Protein AF-B9FDH2-F1 (afdb_monomer)

Structure (mmCIF, N/CA/C/O backbone):
data_AF-B9FDH2-F1
#
_entry.id   AF-B9FDH2-F1
#
loop_
_atom_site.group_PDB
_atom_site.id
_atom_site.type_symbol
_atom_site.label_atom_id
_atom_site.label_alt_id
_atom_site.label_comp_id
_atom_site.label_asym_id
_atom_site.label_entity_id
_atom_site.label_seq_id
_atom_site.pdbx_PDB_ins_code
_atom_site.Cartn_x
_atom_site.Cartn_y
_atom_site.Cartn_z
_atom_site.occupancy
_atom_site.B_iso_or_equiv
_atom_site.auth_seq_id
_atom_site.auth_comp_id
_atom_site.auth_asym_id
_atom_site.auth_atom_id
_atom_site.pdbx_PDB_model_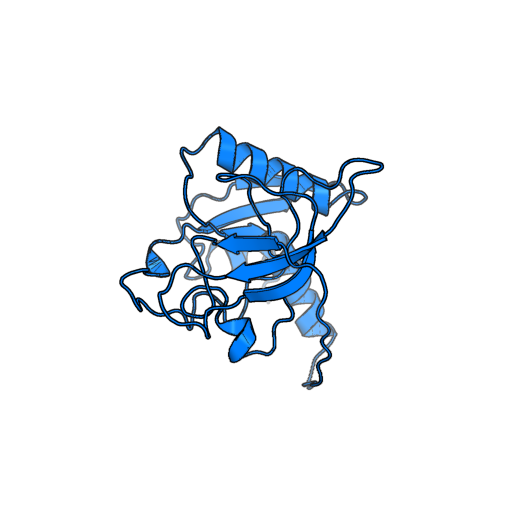num
ATOM 1 N N . MET A 1 1 ? 28.902 -19.963 -14.875 1.00 30.77 1 MET A N 1
ATOM 2 C CA . MET A 1 1 ? 29.415 -18.592 -14.677 1.00 30.77 1 MET A CA 1
ATOM 3 C C . MET A 1 1 ? 28.557 -17.891 -13.630 1.00 30.77 1 MET A C 1
ATOM 5 O O . MET A 1 1 ? 27.345 -17.903 -13.771 1.00 30.77 1 MET A O 1
ATOM 9 N N . ALA A 1 2 ? 29.215 -17.390 -12.577 1.00 36.69 2 ALA A N 1
ATOM 10 C CA . ALA A 1 2 ? 28.770 -16.447 -11.540 1.00 36.69 2 ALA A CA 1
ATOM 11 C C . ALA A 1 2 ? 27.369 -16.631 -10.913 1.00 36.69 2 ALA A C 1
ATOM 13 O O . ALA A 1 2 ? 26.421 -15.920 -11.233 1.00 36.69 2 ALA A O 1
ATOM 14 N N . GLY A 1 3 ? 27.280 -17.524 -9.922 1.00 40.44 3 GLY A N 1
ATOM 15 C CA . GLY A 1 3 ? 26.238 -17.481 -8.893 1.00 40.44 3 GLY A CA 1
ATOM 16 C C . GLY A 1 3 ? 26.514 -16.361 -7.887 1.00 40.44 3 GLY A C 1
ATOM 17 O O . GLY A 1 3 ? 26.986 -16.630 -6.786 1.00 40.44 3 GLY A O 1
ATOM 18 N N . GLY A 1 4 ? 26.257 -15.111 -8.282 1.00 46.47 4 GLY A N 1
ATOM 19 C CA . GLY A 1 4 ? 26.182 -13.996 -7.333 1.00 46.47 4 GLY A CA 1
ATOM 20 C C . GLY A 1 4 ? 25.059 -14.247 -6.327 1.00 46.47 4 GLY A C 1
ATOM 21 O O . GLY A 1 4 ? 24.028 -14.829 -6.686 1.00 46.47 4 GLY A O 1
ATOM 22 N N . ARG A 1 5 ? 25.250 -13.852 -5.063 1.00 70.69 5 ARG A N 1
ATOM 23 C CA . ARG A 1 5 ? 24.207 -14.015 -4.038 1.00 70.69 5 ARG A CA 1
ATOM 24 C C . ARG A 1 5 ? 22.975 -13.234 -4.524 1.00 70.69 5 ARG A C 1
ATOM 26 O O . ARG A 1 5 ? 23.136 -12.058 -4.832 1.00 70.69 5 ARG A O 1
ATOM 33 N N . PRO A 1 6 ? 21.762 -13.816 -4.608 1.00 67.00 6 PRO A N 1
ATOM 34 C CA . PRO A 1 6 ? 20.588 -13.149 -5.195 1.00 67.00 6 PRO A CA 1
ATOM 35 C C . PRO A 1 6 ? 20.284 -11.745 -4.637 1.00 67.00 6 PRO A C 1
ATOM 37 O O . PRO A 1 6 ? 19.728 -10.898 -5.334 1.00 67.00 6 PRO A O 1
ATOM 40 N N . LEU A 1 7 ? 20.706 -11.464 -3.402 1.00 73.25 7 LEU A N 1
ATOM 41 C CA . LEU A 1 7 ? 20.640 -10.134 -2.805 1.00 73.25 7 LEU A CA 1
ATOM 42 C C . LEU A 1 7 ? 21.595 -9.117 -3.453 1.00 73.25 7 LEU A C 1
ATOM 44 O O . LEU A 1 7 ? 21.204 -7.975 -3.667 1.00 73.25 7 LEU A O 1
ATOM 48 N N . GLU A 1 8 ? 22.822 -9.506 -3.801 1.00 75.06 8 GLU A N 1
ATOM 49 C CA . GLU A 1 8 ? 23.801 -8.617 -4.445 1.00 75.06 8 GLU A CA 1
ATOM 50 C C . GLU A 1 8 ? 23.263 -8.093 -5.778 1.00 75.06 8 GLU A C 1
ATOM 52 O O . GLU A 1 8 ? 23.402 -6.907 -6.067 1.00 75.06 8 GLU A O 1
ATOM 57 N N . SER A 1 9 ? 22.564 -8.940 -6.545 1.00 71.75 9 SER A N 1
ATOM 58 C CA . SER A 1 9 ? 21.893 -8.519 -7.780 1.00 71.75 9 SER A CA 1
ATOM 59 C C . SER A 1 9 ? 20.746 -7.533 -7.551 1.00 71.75 9 SER A C 1
ATOM 61 O O . SER A 1 9 ? 20.532 -6.657 -8.385 1.00 71.75 9 SER A O 1
ATOM 63 N N . VAL A 1 10 ? 20.028 -7.633 -6.427 1.00 76.75 10 VAL A N 1
ATOM 64 C CA . VAL A 1 10 ? 18.944 -6.696 -6.085 1.00 76.75 10 VAL A CA 1
ATOM 65 C C . VAL A 1 10 ? 19.509 -5.359 -5.604 1.00 76.75 10 VAL A C 1
ATOM 67 O O . VAL A 1 10 ? 19.011 -4.311 -6.002 1.00 76.75 10 VAL A O 1
ATOM 70 N N . LEU A 1 11 ? 20.584 -5.367 -4.810 1.00 79.19 11 LEU A N 1
ATOM 71 C CA . LEU A 1 11 ? 21.182 -4.147 -4.254 1.00 79.19 11 LEU A CA 1
ATOM 72 C C . LEU A 1 11 ? 21.808 -3.229 -5.314 1.00 79.19 11 LEU A C 1
ATOM 74 O O . LEU A 1 11 ? 21.865 -2.014 -5.121 1.00 79.19 11 LEU A O 1
ATOM 78 N N . VAL A 1 12 ? 22.259 -3.785 -6.441 1.00 78.81 12 VAL A N 1
ATOM 79 C CA . VAL A 1 12 ? 22.825 -3.007 -7.557 1.00 78.81 12 VAL A CA 1
ATOM 80 C C . VAL A 1 12 ? 21.782 -2.574 -8.594 1.00 78.81 12 VAL A C 1
ATOM 82 O O . VAL A 1 12 ? 22.132 -1.842 -9.522 1.00 78.81 12 VAL A O 1
ATOM 85 N N . ALA A 1 13 ? 20.518 -2.992 -8.452 1.00 75.44 13 ALA A N 1
ATOM 86 C CA . ALA A 1 13 ? 19.467 -2.713 -9.426 1.00 75.44 13 ALA A CA 1
ATOM 87 C C . ALA A 1 13 ? 19.127 -1.205 -9.511 1.00 75.44 13 ALA A C 1
ATOM 89 O O . ALA A 1 13 ? 19.089 -0.524 -8.473 1.00 75.44 13 ALA A O 1
ATOM 90 N N . PRO A 1 14 ? 18.834 -0.669 -10.718 1.00 64.00 14 PRO A N 1
ATOM 91 C CA . PRO A 1 14 ? 18.332 0.695 -10.899 1.00 64.00 14 PRO A CA 1
ATOM 92 C C . PRO A 1 14 ? 16.994 0.863 -10.160 1.00 64.00 14 PRO A C 1
ATOM 94 O O . PRO A 1 14 ? 15.974 0.339 -10.588 1.00 64.00 14 PRO A O 1
ATOM 97 N N . GLY A 1 15 ? 17.013 1.522 -8.999 1.00 71.00 15 GLY A N 1
ATOM 98 C CA . GLY A 1 15 ? 15.857 1.659 -8.097 1.00 71.00 15 GLY A CA 1
ATOM 99 C C . GLY A 1 15 ? 16.172 1.327 -6.636 1.00 71.00 15 GLY A C 1
ATOM 100 O O . GLY A 1 15 ? 15.572 1.913 -5.736 1.00 71.00 15 GLY A O 1
ATOM 101 N N . VAL A 1 16 ? 17.167 0.466 -6.399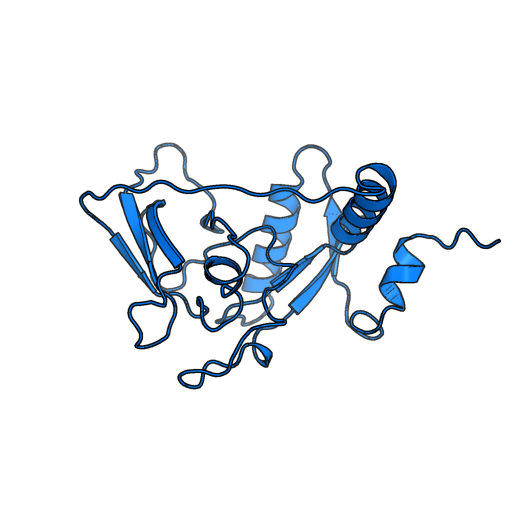 1.00 79.69 16 VAL A N 1
ATOM 102 C CA . VAL A 1 16 ? 17.665 0.101 -5.058 1.00 79.69 16 VAL A CA 1
ATOM 103 C C . VAL A 1 16 ? 19.031 0.723 -4.787 1.00 79.69 16 VAL A C 1
ATOM 105 O O . VAL A 1 16 ? 19.307 1.163 -3.670 1.00 79.69 16 VAL A O 1
ATOM 108 N N . LYS A 1 17 ? 19.881 0.809 -5.817 1.00 82.88 17 LYS A N 1
ATOM 109 C CA . LYS A 1 17 ? 21.245 1.331 -5.701 1.00 82.88 17 LYS A CA 1
ATOM 110 C C . LYS A 1 17 ? 21.266 2.713 -5.034 1.00 82.88 17 LYS A C 1
ATOM 112 O O . LYS A 1 17 ? 20.649 3.655 -5.522 1.00 82.88 17 LYS A O 1
ATOM 117 N N . GLY A 1 18 ? 22.017 2.827 -3.937 1.00 81.06 18 GLY A N 1
ATOM 118 C CA . GLY A 1 18 ? 22.202 4.076 -3.187 1.00 81.06 18 GLY A CA 1
ATOM 119 C C . GLY A 1 18 ? 21.065 4.438 -2.225 1.00 81.06 18 GLY A C 1
ATOM 120 O O . GLY A 1 18 ? 21.181 5.439 -1.521 1.00 81.06 18 GLY A O 1
ATOM 121 N N . LYS A 1 19 ? 19.989 3.643 -2.150 1.00 83.50 19 LYS A N 1
ATOM 122 C CA . LYS A 1 19 ? 18.907 3.852 -1.180 1.00 83.50 19 LYS A CA 1
ATOM 123 C C . LYS A 1 19 ? 19.219 3.172 0.154 1.00 83.50 19 LYS A C 1
ATOM 125 O O . LYS A 1 19 ? 19.840 2.110 0.197 1.00 83.50 19 LYS A O 1
ATOM 130 N N . LYS A 1 20 ? 18.755 3.775 1.253 1.00 87.75 20 LYS A N 1
ATOM 131 C CA . LYS A 1 20 ? 18.816 3.166 2.588 1.00 87.75 20 LYS A CA 1
ATOM 132 C C . LYS A 1 20 ? 17.925 1.921 2.613 1.00 87.75 20 LYS A C 1
ATOM 134 O O . LYS A 1 20 ? 16.748 2.011 2.275 1.00 87.75 20 LYS A O 1
ATOM 139 N N . VAL A 1 21 ? 18.489 0.793 3.041 1.00 85.62 21 VAL A N 1
ATOM 140 C CA . VAL A 1 21 ? 17.761 -0.466 3.241 1.00 85.62 21 VAL A CA 1
ATOM 141 C C . VAL A 1 21 ? 17.632 -0.713 4.739 1.00 85.62 21 VAL A C 1
ATOM 143 O O . VAL A 1 21 ? 18.633 -0.769 5.452 1.00 85.62 21 VAL A O 1
ATOM 146 N N . LEU A 1 22 ? 16.398 -0.814 5.222 1.00 87.75 22 LEU A N 1
ATOM 147 C CA . LEU A 1 22 ? 16.086 -1.124 6.613 1.00 87.75 22 LEU A CA 1
ATOM 148 C C . LEU A 1 22 ? 16.232 -2.630 6.836 1.00 87.75 22 LEU A C 1
ATOM 150 O O . LEU A 1 22 ? 15.714 -3.423 6.057 1.00 87.75 22 LEU A O 1
ATOM 154 N N . ALA A 1 23 ? 16.936 -3.033 7.888 1.00 84.56 23 ALA A N 1
ATOM 155 C CA . ALA A 1 23 ? 17.020 -4.438 8.265 1.00 84.56 23 ALA A CA 1
ATOM 156 C C . ALA A 1 23 ? 15.889 -4.784 9.239 1.00 84.56 23 ALA A C 1
ATOM 158 O O . ALA A 1 23 ? 15.618 -4.015 10.160 1.00 84.56 23 ALA A O 1
ATOM 159 N N . PHE A 1 24 ? 15.273 -5.952 9.072 1.00 83.62 24 PHE A N 1
ATOM 160 C CA . PHE A 1 24 ? 14.355 -6.523 10.058 1.00 83.62 24 PHE A CA 1
ATOM 161 C C . PHE A 1 24 ? 14.501 -8.049 10.100 1.00 83.62 24 PHE A C 1
ATOM 163 O O . PHE A 1 24 ? 14.981 -8.662 9.145 1.00 83.62 24 PHE A O 1
ATOM 170 N N . LYS A 1 25 ? 14.123 -8.675 11.219 1.00 80.06 25 LYS A N 1
ATOM 171 C CA . LYS A 1 25 ? 14.206 -10.135 11.378 1.00 80.06 25 LYS A CA 1
ATOM 172 C C . LYS A 1 25 ? 12.899 -10.795 10.979 1.00 80.06 25 LYS A C 1
ATOM 174 O O . LYS A 1 25 ? 11.835 -10.389 11.440 1.00 80.06 25 LYS A O 1
ATOM 179 N N . ARG A 1 26 ? 12.990 -11.847 10.166 1.00 67.31 26 ARG A N 1
ATOM 180 C CA . ARG A 1 26 ? 11.831 -12.656 9.784 1.00 67.31 26 ARG A CA 1
ATOM 181 C C . ARG A 1 26 ? 11.698 -13.830 10.747 1.00 67.31 26 ARG A C 1
ATOM 183 O O . ARG A 1 26 ? 12.582 -14.676 10.814 1.00 67.31 26 ARG A O 1
ATOM 190 N N . ASP A 1 27 ? 10.582 -13.911 11.460 1.00 71.00 27 ASP A N 1
ATOM 191 C CA . ASP A 1 27 ? 10.191 -15.162 12.107 1.00 71.00 27 ASP A CA 1
ATOM 192 C C . ASP A 1 27 ? 9.417 -16.012 11.087 1.00 71.00 27 ASP A C 1
ATOM 194 O O . ASP A 1 27 ? 8.433 -15.555 10.494 1.00 71.00 27 ASP A O 1
ATOM 198 N N . GLY A 1 28 ? 9.880 -17.241 10.844 1.00 58.97 28 GLY A N 1
ATOM 199 C CA . GLY A 1 28 ? 9.293 -18.164 9.870 1.00 58.97 28 GLY A CA 1
ATOM 200 C C . GLY A 1 28 ? 7.832 -18.522 10.159 1.00 58.97 28 GLY A C 1
ATOM 201 O O . GLY A 1 28 ? 7.095 -18.826 9.223 1.00 58.97 28 GLY A O 1
ATOM 202 N N . LEU A 1 29 ? 7.395 -18.425 11.419 1.00 56.88 29 LEU A N 1
ATOM 203 C CA . LEU A 1 29 ? 6.012 -18.691 11.834 1.00 56.88 29 LEU A CA 1
ATOM 204 C C . LEU A 1 29 ? 5.121 -17.437 11.812 1.00 56.88 29 LEU A C 1
ATOM 206 O O . LEU A 1 29 ? 3.899 -17.558 11.805 1.00 56.88 29 LEU A O 1
ATOM 210 N N . LYS A 1 30 ? 5.714 -16.235 11.791 1.00 65.69 30 LYS A N 1
ATOM 211 C CA . LYS A 1 30 ? 5.030 -14.952 12.044 1.00 65.69 30 LYS A CA 1
ATOM 212 C C . LYS A 1 30 ? 5.456 -13.854 11.067 1.00 65.69 30 LYS A C 1
ATOM 214 O O . LYS A 1 30 ? 5.598 -12.687 11.424 1.00 65.69 30 LYS A O 1
ATOM 219 N N . LYS A 1 31 ? 5.654 -14.215 9.796 1.00 65.31 31 LYS A N 1
ATOM 220 C CA . LYS A 1 31 ? 6.154 -13.290 8.765 1.00 65.31 31 LYS A CA 1
ATOM 221 C C . LYS A 1 31 ? 5.357 -11.977 8.694 1.00 65.31 31 LYS A C 1
ATOM 223 O O . LYS A 1 31 ? 5.962 -10.911 8.610 1.00 65.31 31 LYS A O 1
ATOM 228 N N . ASN A 1 32 ? 4.026 -12.060 8.720 1.00 67.62 32 ASN A N 1
ATOM 229 C CA . ASN A 1 32 ? 3.164 -10.879 8.628 1.00 67.62 32 ASN A CA 1
ATOM 230 C C . ASN A 1 32 ? 3.303 -9.975 9.864 1.00 67.62 32 ASN A C 1
ATOM 232 O O . ASN A 1 32 ? 3.304 -8.760 9.717 1.00 67.62 32 ASN A O 1
ATOM 236 N N . GLU A 1 33 ? 3.507 -10.546 11.056 1.00 78.06 33 GLU A N 1
ATOM 237 C CA . GLU A 1 33 ? 3.723 -9.772 12.287 1.00 78.06 33 GLU A CA 1
ATOM 238 C C . GLU A 1 33 ? 5.052 -9.003 12.247 1.00 78.06 33 GLU A C 1
ATOM 240 O O . GLU A 1 33 ? 5.107 -7.851 12.666 1.00 78.06 33 GLU A O 1
ATOM 245 N N . ALA A 1 34 ? 6.111 -9.597 11.682 1.00 82.31 34 ALA A N 1
ATOM 246 C CA . ALA A 1 34 ? 7.416 -8.944 11.563 1.00 82.31 34 ALA A CA 1
ATOM 247 C C . ALA A 1 34 ? 7.386 -7.709 10.641 1.00 82.31 34 ALA A C 1
ATOM 249 O O . ALA A 1 34 ? 7.989 -6.685 10.957 1.00 82.31 34 ALA A O 1
ATOM 250 N N . VAL A 1 35 ? 6.667 -7.788 9.513 1.00 83.69 35 VAL A N 1
ATOM 251 C CA . VAL A 1 35 ? 6.483 -6.639 8.607 1.00 83.69 35 VAL A CA 1
ATOM 252 C C . VAL A 1 35 ? 5.581 -5.583 9.248 1.00 83.69 35 VAL A C 1
ATOM 254 O O . VAL A 1 35 ? 5.895 -4.400 9.172 1.00 83.69 35 VAL A O 1
ATOM 257 N N . THR A 1 36 ? 4.508 -5.991 9.930 1.00 85.25 36 THR A N 1
ATOM 258 C CA . THR A 1 36 ? 3.643 -5.072 10.688 1.00 85.25 36 THR A CA 1
ATOM 259 C C . THR A 1 36 ? 4.423 -4.314 11.764 1.00 85.25 36 THR A C 1
ATOM 261 O O . THR A 1 36 ? 4.275 -3.099 11.869 1.00 85.25 36 THR A O 1
ATOM 264 N N . GLY A 1 37 ? 5.313 -4.986 12.503 1.00 85.62 37 GLY A N 1
ATOM 265 C CA . GLY A 1 37 ? 6.206 -4.335 13.468 1.00 85.62 37 GLY A CA 1
ATOM 266 C C . GLY A 1 37 ? 7.091 -3.265 12.824 1.00 85.62 37 GLY A C 1
ATOM 267 O O . GLY A 1 37 ? 7.162 -2.147 13.321 1.00 85.62 37 GLY A O 1
ATOM 268 N N . LEU A 1 38 ? 7.678 -3.560 11.658 1.00 88.62 38 LEU A N 1
ATOM 269 C CA . LEU A 1 38 ? 8.453 -2.573 10.902 1.00 88.62 38 LEU A CA 1
ATOM 270 C C . LEU A 1 38 ? 7.600 -1.372 10.457 1.00 88.62 38 LEU A C 1
ATOM 272 O O . LEU A 1 38 ? 8.073 -0.239 10.504 1.00 88.62 38 LEU A O 1
ATOM 276 N N . ILE A 1 39 ? 6.356 -1.599 10.021 1.00 87.19 39 ILE A N 1
ATOM 277 C CA . ILE A 1 39 ? 5.443 -0.509 9.647 1.00 87.19 39 ILE A CA 1
ATOM 278 C C . ILE A 1 39 ? 5.147 0.371 10.870 1.00 87.19 39 ILE A C 1
ATOM 280 O O . ILE A 1 39 ? 5.229 1.591 10.753 1.00 87.19 39 ILE A O 1
ATOM 284 N N . HIS A 1 40 ? 4.883 -0.217 12.043 1.00 88.38 40 HIS A N 1
ATOM 285 C CA . HIS A 1 40 ? 4.712 0.542 13.287 1.00 88.38 40 HIS A CA 1
ATOM 286 C C . HIS A 1 40 ? 5.940 1.391 13.622 1.00 88.38 40 HIS A C 1
ATOM 288 O O . HIS A 1 40 ? 5.790 2.572 13.931 1.00 88.38 40 HIS A O 1
ATOM 294 N N . ASP A 1 41 ? 7.145 0.830 13.504 1.00 87.44 41 ASP A N 1
ATOM 295 C CA . ASP A 1 41 ? 8.384 1.571 13.743 1.00 87.44 41 ASP A CA 1
ATOM 296 C C . ASP A 1 41 ? 8.540 2.740 12.765 1.00 87.44 41 ASP A C 1
ATOM 298 O O . ASP A 1 41 ? 8.958 3.827 13.164 1.00 87.44 41 ASP A O 1
ATOM 302 N N . ILE A 1 42 ? 8.185 2.561 11.487 1.00 87.56 42 ILE A N 1
ATOM 303 C CA . ILE A 1 42 ? 8.209 3.641 10.490 1.00 87.56 42 ILE A CA 1
ATOM 304 C C . ILE A 1 42 ? 7.208 4.730 10.873 1.00 87.56 42 ILE A C 1
ATOM 306 O O . ILE A 1 42 ? 7.604 5.891 10.942 1.00 87.56 42 ILE A O 1
ATOM 310 N N . VAL A 1 43 ? 5.956 4.382 11.175 1.00 86.69 43 VAL A N 1
ATOM 311 C CA . VAL A 1 43 ? 4.921 5.354 11.575 1.00 86.69 43 VAL A CA 1
ATOM 312 C C . VAL A 1 43 ? 5.321 6.111 12.847 1.00 86.69 43 VAL A C 1
ATOM 314 O O . VAL A 1 43 ? 5.063 7.304 12.955 1.00 86.69 43 VAL A O 1
ATOM 317 N N . ALA A 1 44 ? 5.983 5.449 13.800 1.00 85.69 44 ALA A N 1
ATOM 318 C CA . ALA A 1 44 ? 6.419 6.076 15.047 1.00 85.69 44 ALA A CA 1
ATOM 319 C C . ALA A 1 44 ? 7.695 6.928 14.900 1.00 85.69 44 ALA A C 1
ATOM 321 O O . ALA A 1 44 ? 7.842 7.946 15.576 1.00 85.69 44 ALA A O 1
ATOM 322 N N . SER A 1 45 ? 8.646 6.505 14.061 1.00 79.94 45 SER A N 1
ATOM 323 C CA . SER A 1 45 ? 9.973 7.137 13.941 1.00 79.94 45 SER A CA 1
ATOM 324 C C . SER A 1 45 ? 10.068 8.179 12.833 1.00 79.94 45 SER A C 1
ATOM 326 O O . SER A 1 45 ? 10.889 9.095 12.903 1.00 79.94 45 SER A O 1
ATOM 328 N N . SER A 1 46 ? 9.250 8.039 11.797 1.00 63.84 46 SER A N 1
ATOM 329 C CA . SER A 1 46 ? 9.076 9.049 10.769 1.00 63.84 46 SER A CA 1
ATOM 330 C C . SER A 1 46 ? 7.809 9.820 11.092 1.00 63.84 46 SER A C 1
ATOM 332 O O . SER A 1 46 ? 6.816 9.241 11.508 1.00 63.84 46 SER A O 1
ATOM 334 N N . SER A 1 47 ? 7.797 11.132 10.889 1.00 65.62 47 SER A N 1
ATOM 335 C CA . SER A 1 47 ? 6.563 11.920 10.944 1.00 65.62 47 SER A CA 1
ATOM 336 C C . SER A 1 47 ? 5.659 11.621 9.734 1.00 65.62 47 SER A C 1
ATOM 338 O O . SER A 1 47 ? 5.140 12.550 9.114 1.00 65.62 47 SER A O 1
ATOM 340 N N . ALA A 1 48 ? 5.553 10.351 9.328 1.00 70.25 48 ALA A N 1
ATOM 341 C CA . ALA A 1 48 ? 4.737 9.894 8.220 1.00 70.25 48 ALA A CA 1
ATOM 342 C C . ALA A 1 48 ? 3.274 10.179 8.550 1.00 70.25 48 ALA A C 1
ATOM 344 O O . ALA A 1 48 ? 2.720 9.663 9.516 1.00 70.25 48 ALA A O 1
ATOM 345 N N . ARG A 1 49 ? 2.678 11.055 7.746 1.00 76.00 49 ARG A N 1
ATOM 346 C CA . ARG A 1 49 ? 1.270 11.462 7.830 1.00 76.00 49 ARG A CA 1
ATOM 347 C C . ARG A 1 49 ? 0.511 11.174 6.538 1.00 76.00 49 ARG A C 1
ATOM 349 O O . ARG A 1 49 ? -0.612 11.628 6.387 1.00 76.00 49 ARG A O 1
ATOM 356 N N . SER A 1 50 ? 1.164 10.491 5.602 1.00 82.44 50 SER A N 1
ATOM 357 C CA . SER A 1 50 ? 0.626 10.171 4.288 1.00 82.44 50 SER A CA 1
ATOM 358 C C . SER A 1 50 ? 1.020 8.760 3.864 1.00 82.44 50 SER A C 1
ATOM 360 O O . SER A 1 50 ? 1.997 8.221 4.392 1.00 82.44 50 SER A O 1
ATOM 362 N N . ALA A 1 51 ? 0.331 8.201 2.872 1.00 80.44 51 ALA A N 1
ATOM 363 C CA . ALA A 1 51 ? 0.602 6.901 2.280 1.00 80.44 51 ALA A CA 1
ATOM 364 C C . ALA A 1 51 ? 2.093 6.696 1.966 1.00 80.44 51 ALA A C 1
ATOM 366 O O . ALA A 1 51 ? 2.818 7.602 1.532 1.00 80.44 51 ALA A O 1
ATOM 367 N N . PHE A 1 52 ? 2.554 5.466 2.176 1.00 88.25 52 PHE A N 1
ATOM 368 C CA . PHE A 1 52 ? 3.901 5.025 1.838 1.00 88.25 52 PHE A CA 1
ATOM 369 C C . PHE A 1 52 ? 3.921 3.524 1.540 1.00 88.25 52 PHE A C 1
ATOM 371 O O . PHE A 1 52 ? 3.077 2.759 1.998 1.00 88.25 52 PHE A O 1
ATOM 378 N N . HIS A 1 53 ? 4.931 3.095 0.792 1.00 86.25 53 HIS A N 1
ATOM 379 C CA . HIS A 1 53 ? 5.183 1.697 0.471 1.00 86.25 53 HIS A CA 1
ATOM 380 C C . HIS A 1 53 ? 6.306 1.143 1.349 1.00 86.25 53 HIS A C 1
ATOM 382 O O . HIS A 1 53 ? 7.324 1.807 1.561 1.00 86.25 53 HIS A O 1
ATOM 388 N N . VAL A 1 54 ? 6.168 -0.110 1.783 1.00 86.44 54 VAL A N 1
ATOM 389 C CA . VAL A 1 54 ? 7.261 -0.899 2.366 1.00 86.44 54 VAL A CA 1
ATOM 390 C C . VAL A 1 54 ? 7.539 -2.081 1.448 1.00 86.44 54 VAL A C 1
ATOM 392 O O . VAL A 1 54 ? 6.681 -2.937 1.249 1.00 86.44 54 VAL A O 1
ATOM 395 N N . LEU A 1 55 ? 8.743 -2.131 0.878 1.00 87.12 55 LEU A N 1
ATOM 396 C CA . LEU A 1 55 ? 9.154 -3.182 -0.050 1.00 87.12 55 LEU A CA 1
ATOM 397 C C . LEU A 1 55 ? 10.151 -4.131 0.619 1.00 87.12 55 LEU A C 1
ATOM 399 O O . LEU A 1 55 ? 11.318 -3.782 0.800 1.00 87.12 55 LEU A O 1
ATOM 403 N N . ASP A 1 56 ? 9.702 -5.347 0.935 1.00 87.69 56 ASP A N 1
ATOM 404 C CA . ASP A 1 56 ? 10.569 -6.437 1.397 1.00 87.69 56 ASP A CA 1
ATOM 405 C C . ASP A 1 56 ? 11.360 -7.034 0.218 1.00 87.69 56 ASP A C 1
ATOM 407 O O . ASP A 1 56 ? 10.855 -7.838 -0.571 1.00 87.69 56 ASP A O 1
ATOM 411 N N . LEU A 1 57 ? 12.634 -6.661 0.110 1.00 84.88 57 LEU A N 1
ATOM 412 C CA . LEU A 1 57 ? 13.545 -7.122 -0.937 1.00 84.88 57 LEU A CA 1
ATOM 413 C C . LEU A 1 57 ? 13.783 -8.639 -0.893 1.00 84.88 57 LEU A C 1
ATOM 415 O O . LEU A 1 57 ? 14.031 -9.243 -1.937 1.00 84.88 57 LEU A O 1
ATOM 419 N N . ALA A 1 58 ? 13.672 -9.283 0.273 1.00 84.19 58 ALA A N 1
ATOM 420 C CA . ALA A 1 58 ? 13.804 -10.736 0.359 1.00 84.19 58 ALA A CA 1
ATOM 421 C C . ALA A 1 58 ? 12.605 -11.436 -0.296 1.00 84.19 58 ALA A C 1
ATOM 423 O O . ALA A 1 58 ? 12.778 -12.424 -1.008 1.00 84.19 58 ALA A O 1
ATOM 424 N N . LYS A 1 59 ? 11.391 -10.883 -0.153 1.00 82.44 59 LYS A N 1
ATOM 425 C CA . LYS A 1 59 ? 10.205 -11.372 -0.875 1.00 82.44 59 LYS A CA 1
ATOM 426 C C . LYS A 1 59 ? 10.386 -11.258 -2.390 1.00 82.44 59 LYS A C 1
ATOM 428 O O . LYS A 1 59 ? 9.975 -12.172 -3.100 1.00 82.44 59 LYS A O 1
ATOM 433 N N . VAL A 1 60 ? 11.020 -10.194 -2.886 1.00 78.44 60 VAL A N 1
ATOM 434 C CA . VAL A 1 60 ? 11.326 -10.041 -4.321 1.00 78.44 60 VAL A CA 1
ATOM 435 C C . VAL A 1 60 ? 12.268 -11.146 -4.800 1.00 78.44 60 VAL A C 1
ATOM 437 O O . VAL A 1 60 ? 12.016 -11.756 -5.837 1.00 78.44 60 VAL A O 1
ATOM 440 N N . VAL A 1 61 ? 13.312 -11.459 -4.027 1.00 79.38 61 VAL A N 1
ATOM 441 C CA . VAL A 1 61 ? 14.227 -12.575 -4.320 1.00 79.38 61 VAL A CA 1
ATOM 442 C C . VAL A 1 61 ? 13.482 -13.915 -4.336 1.00 79.38 61 VAL A C 1
ATOM 444 O O . VAL A 1 61 ? 13.625 -14.683 -5.292 1.00 79.38 61 VAL A O 1
ATOM 447 N N . ASP A 1 62 ? 12.658 -14.177 -3.316 1.00 82.31 62 ASP A N 1
ATOM 448 C CA . ASP A 1 62 ? 11.860 -15.404 -3.185 1.00 82.31 62 ASP A CA 1
ATOM 449 C C . ASP A 1 62 ? 10.913 -15.578 -4.385 1.00 82.31 62 ASP A C 1
ATOM 451 O O . ASP A 1 62 ? 10.863 -16.647 -5.005 1.00 82.31 62 ASP A O 1
ATOM 455 N N . LEU A 1 63 ? 10.180 -14.514 -4.736 1.00 73.19 63 LEU A N 1
ATOM 456 C CA . LEU A 1 63 ? 9.246 -14.486 -5.860 1.00 73.19 63 LEU A CA 1
ATOM 457 C C . LEU A 1 63 ? 9.967 -14.629 -7.196 1.00 73.19 63 LEU A C 1
ATOM 459 O O . LEU A 1 63 ? 9.515 -15.409 -8.022 1.00 73.19 63 LEU A 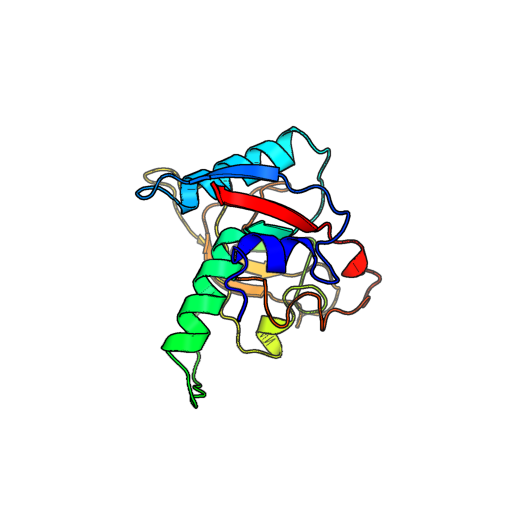O 1
ATOM 463 N N . TYR A 1 64 ? 11.097 -13.953 -7.409 1.00 68.50 64 TYR A N 1
ATOM 464 C CA . TYR A 1 64 ? 11.889 -14.089 -8.634 1.00 68.50 64 TYR A CA 1
ATOM 465 C C . TYR A 1 64 ? 12.377 -15.531 -8.829 1.00 68.50 64 TYR A C 1
ATOM 467 O O . TYR A 1 64 ? 12.262 -16.097 -9.920 1.00 68.50 64 TYR A O 1
ATOM 475 N N . ALA A 1 65 ? 12.868 -16.163 -7.760 1.00 73.88 65 ALA A N 1
ATOM 476 C CA . ALA A 1 65 ? 13.294 -17.555 -7.797 1.00 73.88 65 ALA A CA 1
ATOM 477 C C . ALA A 1 65 ? 12.110 -18.510 -8.030 1.00 73.88 65 ALA A C 1
ATOM 479 O O . ALA A 1 65 ? 12.233 -19.467 -8.795 1.00 73.88 65 ALA A O 1
ATOM 480 N N . GLY A 1 66 ? 10.966 -18.255 -7.389 1.00 72.62 66 GLY A N 1
ATOM 481 C CA . GLY A 1 66 ? 9.730 -19.017 -7.575 1.00 72.62 66 GLY A CA 1
ATOM 482 C C . GLY A 1 66 ? 9.173 -18.892 -8.990 1.00 72.62 66 GLY A C 1
ATOM 483 O O . GLY A 1 66 ? 8.918 -19.904 -9.634 1.00 72.62 66 GLY A O 1
ATOM 484 N N . TRP A 1 67 ? 9.070 -17.670 -9.504 1.00 63.53 67 TRP A N 1
ATOM 485 C CA . TRP A 1 67 ? 8.571 -17.346 -10.838 1.00 63.53 67 TRP A CA 1
ATOM 486 C C . TRP A 1 67 ? 9.398 -18.027 -11.931 1.00 63.53 67 TRP A C 1
ATOM 488 O O . TRP A 1 67 ? 8.841 -18.728 -12.774 1.00 63.53 67 TRP A O 1
ATOM 498 N N . ARG A 1 68 ? 10.736 -17.945 -11.847 1.00 65.62 68 ARG A N 1
ATOM 499 C CA . ARG A 1 68 ? 11.651 -18.634 -12.776 1.00 65.62 68 ARG A CA 1
ATOM 500 C C . ARG A 1 68 ? 11.498 -20.154 -12.798 1.00 65.62 68 ARG A C 1
ATOM 502 O O . ARG A 1 68 ? 11.852 -20.768 -13.799 1.00 65.62 68 ARG A O 1
ATOM 509 N N . ARG A 1 69 ? 11.036 -20.762 -11.702 1.00 73.50 69 ARG A N 1
ATOM 510 C CA . ARG A 1 69 ? 10.783 -22.210 -11.621 1.00 73.50 69 ARG A CA 1
ATOM 511 C C . ARG A 1 69 ? 9.371 -22.579 -12.066 1.00 73.50 69 ARG A C 1
ATOM 513 O O . ARG A 1 69 ? 9.196 -23.602 -12.714 1.00 73.50 69 ARG A O 1
ATOM 520 N N . ALA A 1 70 ? 8.381 -21.782 -11.676 1.00 62.84 70 ALA A N 1
ATOM 521 C CA . ALA A 1 70 ? 6.970 -22.143 -11.762 1.00 62.84 70 ALA A CA 1
ATOM 522 C C . ALA A 1 70 ? 6.319 -21.779 -13.100 1.00 62.84 70 ALA A C 1
ATOM 524 O O . ALA A 1 70 ? 5.374 -22.447 -13.508 1.00 62.84 70 ALA A O 1
ATOM 525 N N . LEU A 1 71 ? 6.793 -20.733 -13.783 1.00 56.22 71 LEU A N 1
ATOM 526 C CA . LEU A 1 71 ? 6.128 -20.208 -14.978 1.00 56.22 71 LEU A CA 1
ATOM 527 C C . LEU A 1 71 ? 7.101 -20.087 -16.160 1.00 56.22 71 LEU A C 1
ATOM 529 O O . LEU A 1 71 ? 7.331 -18.983 -16.649 1.00 56.22 71 LEU A O 1
ATOM 533 N N . PRO A 1 72 ? 7.654 -21.200 -16.680 1.00 60.34 72 PRO A N 1
ATOM 534 C CA . PRO A 1 72 ? 8.493 -21.148 -17.876 1.00 60.34 72 PRO A CA 1
ATOM 535 C C . PRO A 1 72 ? 7.727 -20.717 -19.149 1.00 60.34 72 PRO A C 1
ATOM 537 O O . PRO A 1 72 ? 8.369 -20.434 -20.155 1.00 60.34 72 PRO A O 1
ATOM 540 N N . GLY A 1 73 ? 6.382 -20.630 -19.121 1.00 60.41 73 GLY A N 1
ATOM 541 C CA . GLY A 1 73 ? 5.563 -20.214 -20.273 1.00 60.41 73 GLY A CA 1
ATOM 542 C C . GLY A 1 73 ? 4.060 -19.983 -20.021 1.00 60.41 73 GLY A C 1
ATOM 543 O O . GLY A 1 73 ? 3.258 -20.313 -20.886 1.00 60.41 73 GLY A O 1
ATOM 544 N N . VAL A 1 74 ? 3.638 -19.455 -18.864 1.00 50.44 74 VAL A N 1
ATOM 545 C CA . VAL A 1 74 ? 2.205 -19.400 -18.468 1.00 50.44 74 VAL A CA 1
ATOM 546 C C . VAL A 1 74 ? 1.675 -17.967 -18.269 1.00 50.44 74 VAL A C 1
ATOM 548 O O . VAL A 1 74 ? 2.400 -17.100 -17.784 1.00 50.44 74 VAL A O 1
ATOM 551 N N . ARG A 1 75 ? 0.379 -17.753 -18.581 1.00 41.16 75 ARG A N 1
ATOM 552 C CA . ARG A 1 75 ? -0.480 -16.607 -18.189 1.00 41.16 75 ARG A CA 1
ATOM 553 C C . ARG A 1 75 ? -1.869 -17.089 -17.689 1.00 41.16 75 ARG A C 1
ATOM 555 O O . ARG A 1 75 ? -2.406 -17.990 -18.334 1.00 41.16 75 ARG A O 1
ATOM 562 N N . PRO A 1 76 ? -2.471 -16.498 -16.628 1.00 35.66 76 PRO A N 1
ATOM 563 C CA . PRO A 1 76 ? -3.877 -16.753 -16.226 1.00 35.66 76 PRO A CA 1
ATOM 564 C C . PRO A 1 76 ? -4.782 -15.497 -15.991 1.00 35.66 76 PRO A C 1
ATOM 566 O O . PRO A 1 76 ? -4.274 -14.380 -15.973 1.00 35.66 76 PRO A O 1
ATOM 569 N N . PHE A 1 77 ? -6.113 -15.709 -15.814 1.00 27.95 77 PHE A N 1
ATOM 570 C CA . PHE A 1 77 ? -7.256 -14.738 -15.753 1.00 27.95 77 PHE A CA 1
ATOM 571 C C . PHE A 1 77 ? -8.378 -15.117 -14.717 1.00 27.95 77 PHE A C 1
ATOM 573 O O . PHE A 1 77 ? -8.332 -16.245 -14.241 1.00 27.95 77 PHE A O 1
ATOM 580 N N . TYR A 1 78 ? -9.397 -14.218 -14.531 1.00 26.70 78 TYR A N 1
ATOM 581 C CA . TYR A 1 78 ? -10.800 -14.258 -13.940 1.00 26.70 78 TYR A CA 1
ATOM 582 C C . TYR A 1 78 ? -11.014 -14.014 -12.403 1.00 26.70 78 TYR A C 1
ATOM 584 O O . TYR A 1 78 ? -10.108 -14.339 -11.650 1.00 26.70 78 TYR A O 1
ATOM 592 N N . ALA A 1 79 ? -12.143 -13.551 -11.781 1.00 26.92 79 ALA A N 1
ATOM 593 C CA . ALA A 1 79 ? -13.406 -12.775 -12.047 1.00 26.92 79 ALA A CA 1
ATOM 594 C C . ALA A 1 79 ? -14.137 -12.399 -10.685 1.00 26.92 79 ALA A C 1
ATOM 596 O O . ALA A 1 79 ? -13.689 -12.840 -9.630 1.00 26.92 79 ALA A O 1
ATOM 597 N N . VAL A 1 80 ? -15.253 -11.620 -10.698 1.00 29.62 80 VAL A N 1
ATOM 598 C CA . VAL A 1 80 ? -15.821 -10.703 -9.635 1.00 29.62 80 VAL A CA 1
ATOM 599 C C . VAL A 1 80 ? -17.134 -11.166 -8.923 1.00 29.62 80 VAL A C 1
ATOM 601 O O . VAL A 1 80 ? -17.904 -11.903 -9.533 1.00 29.62 80 VAL A O 1
ATOM 604 N N . ASN A 1 81 ? -17.471 -10.661 -7.705 1.00 24.92 81 ASN A N 1
ATOM 605 C CA . ASN A 1 81 ? -18.864 -10.533 -7.170 1.00 24.92 81 ASN A CA 1
ATOM 606 C C . ASN A 1 81 ? -19.027 -9.493 -6.006 1.00 24.92 81 ASN A C 1
ATOM 608 O O . ASN A 1 81 ? -18.072 -9.259 -5.273 1.00 24.92 81 ASN A O 1
ATOM 612 N N . ALA A 1 82 ? -20.235 -8.922 -5.814 1.00 31.53 82 ALA A N 1
ATOM 613 C CA . ALA A 1 82 ? -20.623 -7.796 -4.930 1.00 31.53 82 ALA A CA 1
ATOM 614 C C . ALA A 1 82 ? -21.814 -8.095 -3.970 1.00 31.53 82 ALA A C 1
ATOM 616 O O . ALA A 1 82 ? -22.527 -9.076 -4.186 1.00 31.53 82 ALA A O 1
ATOM 617 N N . ARG A 1 83 ? -22.083 -7.213 -2.972 1.00 29.88 83 ARG A N 1
ATOM 618 C CA . ARG A 1 83 ? -23.395 -6.958 -2.288 1.00 29.88 83 ARG A CA 1
ATOM 619 C C . ARG A 1 83 ? -23.360 -5.717 -1.347 1.00 29.88 83 ARG A C 1
ATOM 621 O O . ARG A 1 83 ? -22.285 -5.321 -0.915 1.00 29.88 83 ARG A O 1
ATOM 628 N N . ARG A 1 84 ? -24.534 -5.122 -1.031 1.00 33.88 84 ARG A N 1
ATOM 629 C CA . ARG A 1 84 ? -24.760 -3.923 -0.168 1.00 33.88 84 ARG A CA 1
ATOM 630 C C . ARG A 1 84 ? -25.612 -4.223 1.087 1.00 33.88 84 ARG A C 1
ATOM 632 O O . ARG A 1 84 ? -26.489 -5.083 1.026 1.00 33.88 84 ARG A O 1
ATOM 639 N N . GLY A 1 85 ? -25.375 -3.444 2.152 1.00 57.91 85 GLY A N 1
ATOM 640 C CA . GLY A 1 85 ? -26.063 -3.370 3.459 1.00 57.91 85 GLY A CA 1
ATOM 641 C C . GLY A 1 85 ? -25.826 -1.987 4.106 1.00 57.91 85 GLY A C 1
ATOM 642 O O . GLY A 1 85 ? -25.565 -1.049 3.365 1.00 57.91 85 GLY A O 1
ATOM 643 N N . ASP A 1 86 ? -25.908 -1.842 5.433 1.00 67.12 86 ASP A N 1
ATOM 644 C CA . ASP A 1 86 ? -25.664 -0.578 6.165 1.00 67.12 86 ASP A CA 1
ATOM 645 C C . ASP A 1 86 ? -24.154 -0.246 6.158 1.00 67.12 86 ASP A C 1
ATOM 647 O O . ASP A 1 86 ? -23.365 -0.936 6.808 1.00 67.12 86 ASP A O 1
ATOM 651 N N . VAL A 1 87 ? -23.727 0.713 5.324 1.00 79.44 87 VAL A N 1
ATOM 652 C CA . VAL A 1 87 ? -22.311 0.879 4.934 1.00 79.44 87 VAL A CA 1
ATOM 653 C C . VAL A 1 87 ? -21.612 2.005 5.710 1.00 79.44 87 VAL A C 1
ATOM 655 O O . VAL A 1 87 ? -22.121 3.121 5.767 1.00 79.44 87 VAL A O 1
ATOM 658 N N . ARG A 1 88 ? -20.421 1.741 6.262 1.00 88.31 88 ARG A N 1
ATOM 659 C CA . ARG A 1 88 ? -19.470 2.755 6.763 1.00 88.31 88 ARG A CA 1
ATOM 660 C C . ARG A 1 88 ? -18.599 3.285 5.627 1.00 88.31 88 ARG A C 1
ATOM 662 O O . ARG A 1 88 ? -18.194 2.517 4.764 1.00 88.31 88 ARG A O 1
ATOM 669 N N . GLU A 1 89 ? -18.276 4.570 5.625 1.00 92.19 89 GLU A N 1
ATOM 670 C CA . GLU A 1 89 ? -17.516 5.195 4.537 1.00 92.19 89 GLU A CA 1
ATOM 671 C C . GLU A 1 89 ? -16.215 5.810 5.057 1.00 92.19 89 GLU A C 1
ATOM 673 O O . GLU A 1 89 ? -16.222 6.541 6.048 1.00 92.19 89 GLU A O 1
ATOM 678 N N . TYR A 1 90 ? -15.104 5.510 4.381 1.00 90.81 90 TYR A N 1
ATOM 679 C CA . TYR A 1 90 ? -13.761 5.961 4.742 1.00 90.81 90 TYR A CA 1
ATOM 680 C C . TYR A 1 90 ? -13.052 6.546 3.520 1.00 90.81 90 TYR A C 1
ATOM 682 O O . TYR A 1 90 ? -13.107 5.957 2.444 1.00 90.81 90 TYR A O 1
ATOM 690 N N . TRP A 1 91 ? -12.350 7.667 3.690 1.00 91.56 91 TRP A N 1
ATOM 691 C CA . TRP A 1 91 ? -11.518 8.281 2.653 1.00 91.56 91 TRP A CA 1
ATOM 692 C C . TRP A 1 91 ? -10.053 8.141 3.038 1.00 91.56 91 TRP A C 1
ATOM 694 O O . TRP A 1 91 ? -9.670 8.503 4.150 1.00 91.56 91 TRP A O 1
ATOM 704 N N . ILE A 1 92 ? -9.251 7.614 2.120 1.00 92.25 92 ILE A N 1
ATOM 705 C CA . ILE A 1 92 ? -7.799 7.497 2.265 1.00 92.25 92 ILE A CA 1
ATOM 706 C C . ILE A 1 92 ? -7.090 8.481 1.329 1.00 92.25 92 ILE A C 1
ATOM 708 O O . ILE A 1 92 ? -7.697 9.077 0.441 1.00 92.25 92 ILE A O 1
ATOM 712 N N . ASP A 1 93 ? -5.794 8.672 1.540 1.00 88.88 93 ASP A N 1
ATOM 713 C CA . ASP A 1 93 ? -4.979 9.676 0.853 1.00 88.88 93 ASP A CA 1
ATOM 714 C C . ASP A 1 93 ? -4.265 9.154 -0.411 1.00 88.88 93 ASP A C 1
ATOM 716 O O . ASP A 1 93 ? -3.462 9.865 -1.016 1.00 88.88 93 ASP A O 1
ATOM 720 N N . ASP A 1 94 ? -4.597 7.937 -0.844 1.00 91.81 94 ASP A N 1
ATOM 721 C CA . ASP A 1 94 ? -4.209 7.340 -2.123 1.00 91.81 94 ASP A CA 1
ATOM 722 C C . ASP A 1 94 ? -5.400 6.574 -2.719 1.00 91.81 94 ASP A C 1
ATOM 724 O O . ASP A 1 94 ? -6.298 6.147 -2.001 1.00 91.81 94 ASP A O 1
ATOM 728 N N . GLY A 1 95 ? -5.456 6.413 -4.037 1.00 90.75 95 GLY A N 1
ATOM 729 C CA . GLY A 1 95 ? -6.672 5.966 -4.720 1.00 90.75 95 GLY A CA 1
ATOM 730 C C . GLY A 1 95 ? -6.422 5.328 -6.077 1.00 90.75 95 GLY A C 1
ATOM 731 O O . GLY A 1 95 ? -5.281 5.076 -6.473 1.00 90.75 95 GLY A O 1
ATOM 732 N N . VAL A 1 96 ? -7.495 5.061 -6.821 1.00 94.81 96 VAL A N 1
ATOM 733 C CA . VAL A 1 96 ? -7.446 4.380 -8.129 1.00 94.81 96 VAL A CA 1
ATOM 734 C C . VAL A 1 96 ? -6.728 5.211 -9.191 1.00 94.81 96 VAL A C 1
ATOM 736 O O . VAL A 1 96 ? -6.227 4.670 -10.167 1.00 94.81 96 VAL A O 1
ATOM 739 N N . TYR A 1 97 ? -6.644 6.527 -9.007 1.00 92.69 97 TYR A N 1
ATOM 740 C CA . TYR A 1 97 ? -5.838 7.412 -9.853 1.00 92.69 97 TYR A CA 1
ATOM 741 C C . TYR A 1 97 ? -4.359 7.458 -9.439 1.00 92.69 97 TYR A C 1
ATOM 743 O O . TYR A 1 97 ? -3.528 7.995 -10.182 1.00 92.69 97 TYR A O 1
ATOM 751 N N . GLY A 1 98 ? -4.046 6.905 -8.264 1.00 92.50 98 GLY A N 1
ATOM 752 C CA . GLY A 1 98 ? -2.733 6.844 -7.644 1.00 92.50 98 GLY A CA 1
ATOM 753 C C . GLY A 1 98 ? -2.117 5.444 -7.709 1.00 92.50 98 GLY A C 1
ATOM 754 O O . GLY A 1 98 ? -2.008 4.863 -8.793 1.00 92.50 98 GLY A O 1
ATOM 755 N N . SER A 1 99 ? -1.663 4.893 -6.576 1.00 91.75 99 SER A N 1
ATOM 756 C CA . SER A 1 99 ? -1.015 3.567 -6.564 1.00 91.75 99 SER A CA 1
ATOM 757 C C . SER A 1 99 ? -1.998 2.402 -6.721 1.00 91.75 99 SER A C 1
ATOM 759 O O . SER A 1 99 ? -1.596 1.328 -7.168 1.00 91.75 99 SER A O 1
ATOM 761 N N . LEU A 1 100 ? -3.285 2.620 -6.431 1.00 93.25 100 LEU A N 1
ATOM 762 C CA . LEU A 1 100 ? -4.343 1.605 -6.492 1.00 93.25 100 LEU A CA 1
ATOM 763 C C . LEU A 1 100 ? -5.007 1.505 -7.879 1.00 93.25 100 LEU A C 1
ATOM 765 O O . LEU A 1 100 ? -6.041 0.856 -8.026 1.00 93.25 100 LEU A O 1
ATOM 769 N N . ASN A 1 101 ? -4.415 2.090 -8.927 1.00 92.06 101 ASN A N 1
ATOM 770 C CA . ASN A 1 101 ? -4.909 1.962 -10.308 1.00 92.06 101 ASN A CA 1
ATOM 771 C C . ASN A 1 101 ? -4.961 0.507 -10.807 1.00 92.06 101 ASN A C 1
ATOM 773 O O . ASN A 1 101 ? -5.779 0.179 -11.668 1.00 92.06 101 ASN A O 1
ATOM 777 N N . CYS A 1 102 ? -4.153 -0.381 -10.219 1.00 90.69 102 CYS A N 1
ATOM 778 C CA . CYS A 1 102 ? -4.176 -1.817 -10.479 1.00 90.69 102 CYS A CA 1
ATOM 779 C C . CYS A 1 102 ? -5.550 -2.457 -10.210 1.00 90.69 102 CYS A C 1
ATOM 781 O O . CYS A 1 102 ? -5.845 -3.505 -10.783 1.00 90.69 102 CYS A O 1
ATOM 783 N N . ILE A 1 103 ? -6.420 -1.824 -9.413 1.00 92.81 103 ILE A N 1
ATOM 784 C CA . ILE A 1 103 ? -7.819 -2.245 -9.231 1.00 92.81 103 ILE A CA 1
ATOM 785 C C . ILE A 1 103 ? -8.573 -2.193 -10.564 1.00 92.81 103 ILE A C 1
ATOM 787 O O . ILE A 1 103 ? -9.280 -3.135 -10.917 1.00 92.81 103 ILE A O 1
ATOM 791 N N . LEU A 1 104 ? -8.398 -1.109 -11.324 1.00 90.56 104 LEU A N 1
ATOM 792 C CA . LEU A 1 104 ? -9.081 -0.896 -12.600 1.00 90.56 104 LEU A CA 1
ATOM 793 C C . LEU A 1 104 ? -8.332 -1.544 -13.768 1.00 90.56 104 LEU A C 1
ATOM 795 O O . LEU A 1 104 ? -8.956 -2.093 -14.674 1.00 90.56 104 LEU A O 1
ATOM 799 N N . LEU A 1 105 ? -7.000 -1.463 -13.759 1.00 89.88 105 LEU A N 1
ATOM 800 C CA . LEU A 1 105 ? -6.170 -1.804 -14.917 1.00 89.88 105 LEU A CA 1
ATOM 801 C C . LEU A 1 105 ? -5.625 -3.235 -14.894 1.00 89.88 105 LEU A C 1
ATOM 803 O O . LEU A 1 105 ? -5.367 -3.788 -15.960 1.00 89.88 105 LEU A O 1
ATOM 807 N N . ASP A 1 106 ? -5.465 -3.833 -13.711 1.00 88.06 106 ASP A N 1
ATOM 808 C CA . ASP A 1 106 ? -4.800 -5.135 -13.536 1.00 88.06 106 ASP A CA 1
ATOM 809 C C . ASP A 1 106 ? -5.630 -6.125 -12.696 1.00 88.06 106 ASP A C 1
ATOM 811 O O . ASP A 1 106 ? -5.160 -7.190 -12.303 1.00 88.06 106 ASP A O 1
ATOM 815 N N . SER A 1 107 ? -6.905 -5.796 -12.449 1.00 87.44 107 SER A N 1
ATOM 816 C CA . SER A 1 107 ? -7.856 -6.630 -11.698 1.00 87.44 107 SER A CA 1
ATOM 817 C C . SER A 1 107 ? -7.385 -7.011 -10.285 1.00 87.44 107 SER A C 1
ATOM 819 O O . SER A 1 107 ? -7.764 -8.069 -9.771 1.00 87.44 107 SER A O 1
ATOM 821 N N . TYR A 1 108 ? -6.569 -6.170 -9.640 1.00 87.94 108 TYR A N 1
ATOM 822 C CA . TYR A 1 108 ? -6.210 -6.356 -8.235 1.00 87.94 108 TYR A CA 1
ATOM 823 C C . TYR A 1 108 ? -7.476 -6.341 -7.373 1.00 87.94 108 TYR A C 1
ATOM 825 O O . TYR A 1 108 ? -8.305 -5.438 -7.479 1.00 87.94 108 TYR A O 1
ATOM 833 N N . VAL A 1 109 ? -7.626 -7.349 -6.510 1.00 91.88 109 VAL A N 1
ATOM 834 C CA . VAL A 1 109 ? -8.746 -7.438 -5.568 1.00 91.88 109 VAL A CA 1
ATOM 835 C C . VAL A 1 109 ? -8.265 -6.936 -4.206 1.00 91.88 109 VAL A C 1
ATOM 837 O O . VAL A 1 109 ? -7.566 -7.682 -3.511 1.00 91.88 109 VAL A O 1
ATOM 840 N N . PRO A 1 110 ? -8.619 -5.703 -3.805 1.00 90.50 110 PRO A N 1
ATOM 841 C CA . PRO A 1 110 ? -8.123 -5.110 -2.575 1.00 90.50 110 PRO A CA 1
ATOM 842 C C . PRO A 1 110 ? -8.649 -5.852 -1.348 1.00 90.50 110 PRO A C 1
ATOM 844 O O . PRO A 1 110 ? -9.822 -6.219 -1.261 1.00 90.50 110 PRO A O 1
ATOM 847 N N . ARG A 1 111 ? -7.755 -6.062 -0.380 1.00 93.19 111 ARG A N 1
ATOM 848 C CA . ARG A 1 111 ? -8.054 -6.670 0.923 1.00 93.19 111 ARG A CA 1
ATOM 849 C C . ARG A 1 111 ? -7.518 -5.771 2.036 1.00 93.19 111 ARG A C 1
ATOM 851 O O . ARG A 1 111 ? -6.530 -6.138 2.676 1.00 93.19 111 ARG A O 1
ATOM 858 N N . PRO A 1 112 ? -8.101 -4.571 2.220 1.00 92.75 112 PRO A N 1
ATOM 859 C CA . PRO A 1 112 ? -7.629 -3.642 3.232 1.00 92.75 112 PRO A CA 1
ATOM 860 C C . PRO A 1 112 ? -7.724 -4.284 4.610 1.00 92.75 112 PRO A C 1
ATOM 862 O O . PRO A 1 112 ? -8.692 -4.978 4.933 1.00 92.75 112 PRO A O 1
ATOM 865 N N . ARG A 1 113 ? -6.711 -4.043 5.433 1.00 92.50 113 ARG A N 1
ATOM 866 C CA . ARG A 1 113 ? -6.680 -4.507 6.819 1.00 92.50 113 ARG A CA 1
ATOM 867 C C . ARG A 1 113 ? -6.127 -3.408 7.729 1.00 92.50 113 ARG A C 1
ATOM 869 O O . ARG A 1 113 ? -5.131 -2.787 7.353 1.00 92.50 113 ARG A O 1
ATOM 876 N N . PRO A 1 114 ? -6.725 -3.166 8.907 1.00 90.50 114 PRO A N 1
ATOM 877 C CA . PRO A 1 114 ? -6.207 -2.181 9.851 1.00 90.50 114 PRO A CA 1
ATOM 878 C C . PRO A 1 114 ? -4.784 -2.534 10.286 1.00 90.50 114 PRO A C 1
ATOM 880 O O . PRO A 1 114 ? -4.492 -3.698 10.582 1.00 90.50 114 PRO A O 1
ATOM 883 N N . LEU A 1 115 ? -3.901 -1.539 10.365 1.00 89.06 115 LEU A N 1
ATOM 884 C CA . LEU A 1 115 ? -2.537 -1.737 10.862 1.00 89.06 115 LEU A CA 1
ATOM 885 C C . LEU A 1 115 ? -2.533 -2.206 12.323 1.00 89.06 115 LEU A C 1
ATOM 887 O O . LEU A 1 115 ? -1.745 -3.075 12.681 1.00 89.06 115 LEU A O 1
ATOM 891 N N . ALA A 1 116 ? -3.452 -1.678 13.138 1.00 82.88 116 ALA A N 1
ATOM 892 C CA . ALA A 1 116 ? -3.614 -2.049 14.545 1.00 82.88 116 ALA A CA 1
ATOM 893 C C . ALA A 1 116 ? -3.996 -3.530 14.760 1.00 82.88 116 ALA A C 1
ATOM 895 O O . ALA A 1 116 ? -3.916 -4.025 15.884 1.00 82.88 116 ALA A O 1
ATOM 896 N N . GLY A 1 117 ? -4.379 -4.241 13.693 1.00 80.12 117 GLY A N 1
ATOM 897 C CA . GLY A 1 117 ? -4.878 -5.609 13.757 1.00 80.12 117 GLY A CA 1
ATOM 898 C C . GLY A 1 117 ? -6.313 -5.691 14.280 1.00 80.12 117 GLY A C 1
ATOM 899 O O . GLY A 1 117 ? -6.869 -4.720 14.782 1.00 80.12 117 GLY A O 1
ATOM 900 N N . ALA A 1 118 ? -6.921 -6.870 14.137 1.00 78.00 118 ALA A N 1
ATOM 901 C CA . ALA A 1 118 ? -8.261 -7.131 14.654 1.00 78.00 118 ALA A CA 1
ATOM 902 C C . ALA A 1 118 ? -8.209 -7.421 16.159 1.00 78.00 118 ALA A C 1
ATOM 904 O O . ALA A 1 118 ? -7.389 -8.233 16.609 1.00 78.00 118 ALA A O 1
ATOM 905 N N . ARG A 1 119 ? -9.104 -6.810 16.939 1.00 80.06 119 ARG A N 1
ATOM 906 C CA . ARG A 1 119 ? -9.251 -7.125 18.366 1.00 80.06 119 ARG A CA 1
ATOM 907 C C . ARG A 1 119 ? -10.208 -8.313 18.546 1.00 80.06 119 ARG A C 1
ATOM 909 O O . ARG A 1 119 ? -11.199 -8.427 17.823 1.00 80.06 119 ARG A O 1
ATOM 916 N N . PRO A 1 120 ? -9.956 -9.232 19.498 1.00 81.50 120 PRO A N 1
ATOM 917 C CA . PRO A 1 120 ? -10.876 -10.337 19.757 1.00 81.50 120 PRO A CA 1
ATOM 918 C C . PRO A 1 120 ? -12.280 -9.831 20.118 1.00 81.50 120 PRO A C 1
ATOM 920 O O . PRO A 1 120 ? -12.434 -9.067 21.067 1.00 81.50 120 PRO A O 1
ATOM 923 N N . GLY A 1 121 ? -13.295 -10.276 19.372 1.00 83.06 121 GLY A N 1
ATOM 924 C CA . GLY A 1 121 ? -14.690 -9.869 19.578 1.00 83.06 121 GLY A CA 1
ATOM 925 C C . GLY A 1 121 ? -15.056 -8.496 19.005 1.00 83.06 121 GLY A C 1
ATOM 926 O O . GLY A 1 121 ? -16.162 -8.029 19.257 1.00 83.06 121 GLY A O 1
ATOM 927 N N . GLU A 1 122 ? -14.159 -7.858 18.250 1.00 88.88 122 GLU A N 1
ATOM 928 C CA . GLU A 1 122 ? -14.440 -6.597 17.566 1.00 88.88 122 GLU A CA 1
ATOM 929 C C . GLU A 1 122 ? -15.489 -6.791 16.470 1.00 88.88 122 GLU A C 1
ATOM 931 O O . GLU A 1 122 ? -15.375 -7.679 15.618 1.00 88.88 122 GLU A O 1
ATOM 936 N N . GLU A 1 123 ? -16.534 -5.970 16.518 1.00 89.69 123 GLU A N 1
ATOM 937 C CA . GLU A 1 123 ? -17.575 -5.976 15.502 1.00 89.69 123 GLU A CA 1
ATOM 938 C C . GLU A 1 123 ? -17.025 -5.409 14.189 1.00 89.69 123 GLU A C 1
ATOM 940 O O . GLU A 1 123 ? -16.193 -4.503 14.180 1.00 89.69 123 GLU A O 1
ATOM 945 N N . THR A 1 124 ? -17.489 -5.958 13.065 1.00 92.06 124 THR A N 1
ATOM 946 C CA . THR A 1 124 ? -17.154 -5.431 11.741 1.00 92.06 124 THR A CA 1
ATOM 947 C C . THR A 1 124 ? -18.411 -5.001 11.013 1.00 92.06 124 THR A C 1
ATOM 949 O O . THR A 1 124 ? -19.459 -5.644 11.103 1.00 92.06 124 THR A O 1
ATOM 952 N N . HIS A 1 125 ? -18.284 -3.938 10.234 1.00 90.31 125 HIS A N 1
ATOM 953 C CA . HIS A 1 125 ? -19.361 -3.346 9.465 1.00 90.31 125 HIS A CA 1
ATOM 954 C C . HIS A 1 125 ? -19.021 -3.398 7.980 1.00 90.31 125 HIS A C 1
ATOM 956 O O . HIS A 1 125 ? -17.855 -3.285 7.583 1.00 90.31 125 HIS A O 1
ATOM 962 N N . ALA A 1 126 ? -20.051 -3.543 7.148 1.00 92.88 126 ALA A N 1
ATOM 963 C CA . ALA A 1 126 ? -19.884 -3.387 5.713 1.00 92.88 126 ALA A CA 1
ATOM 964 C C . ALA A 1 126 ? -19.363 -1.973 5.454 1.00 92.88 126 ALA A C 1
ATOM 966 O O . ALA A 1 126 ? -19.922 -1.010 5.966 1.00 92.88 126 ALA A O 1
ATOM 967 N N . SER A 1 127 ? -18.274 -1.846 4.707 1.00 92.88 127 SER A N 1
ATOM 968 C CA . SER A 1 127 ? -17.561 -0.581 4.563 1.00 92.88 127 SER A CA 1
ATOM 969 C C . SER A 1 127 ? -17.177 -0.309 3.114 1.00 92.88 127 SER A C 1
ATOM 971 O O . SER A 1 127 ? -16.907 -1.231 2.339 1.00 92.88 127 SER A O 1
ATOM 973 N N . THR A 1 128 ? -17.142 0.967 2.754 1.00 93.81 128 THR A N 1
ATOM 974 C CA . THR A 1 128 ? -16.616 1.476 1.492 1.00 93.81 128 THR A CA 1
ATOM 975 C C . THR A 1 128 ? -15.388 2.323 1.781 1.00 93.81 128 THR A C 1
ATOM 977 O O . THR A 1 128 ? -15.416 3.186 2.656 1.00 93.81 128 THR A O 1
ATOM 980 N N . VAL A 1 129 ? -14.314 2.073 1.037 1.00 95.19 129 VAL A N 1
ATOM 981 C CA . VAL A 1 129 ? -13.094 2.883 1.081 1.00 95.19 129 VAL A CA 1
ATOM 982 C C . VAL A 1 129 ? -12.988 3.640 -0.235 1.00 95.19 129 VAL A C 1
ATOM 984 O O . VAL A 1 129 ? -13.000 3.023 -1.302 1.00 95.19 129 VAL A O 1
ATOM 987 N N . PHE A 1 130 ? -12.886 4.958 -0.151 1.00 93.56 130 PHE A N 1
ATOM 988 C CA . PHE A 1 130 ? -12.705 5.880 -1.264 1.00 93.56 130 PHE A CA 1
ATOM 989 C C . PHE A 1 130 ? -11.271 6.405 -1.292 1.00 93.56 130 PHE A C 1
ATOM 991 O O . PHE A 1 130 ? -10.637 6.546 -0.244 1.00 93.56 130 PHE A O 1
ATOM 998 N N . GLY A 1 131 ? -10.775 6.709 -2.486 1.00 91.00 131 GLY A N 1
ATOM 999 C CA . GLY A 1 131 ? -9.569 7.507 -2.655 1.00 91.00 131 GLY A CA 1
ATOM 1000 C C . GLY A 1 131 ? -9.837 9.009 -2.471 1.00 91.00 131 GLY A C 1
ATOM 1001 O O . GLY A 1 131 ? -10.963 9.422 -2.175 1.00 91.00 131 GLY A O 1
ATOM 1002 N N . PRO A 1 132 ? -8.802 9.848 -2.620 1.00 90.00 132 PRO A N 1
ATOM 1003 C CA . PRO A 1 132 ? -8.857 11.262 -2.249 1.00 90.00 132 PRO A CA 1
ATOM 1004 C C . PRO A 1 132 ? -9.471 12.172 -3.322 1.00 90.00 132 PRO A C 1
ATOM 1006 O O . PRO A 1 132 ? -9.626 13.376 -3.095 1.00 90.00 132 PRO A O 1
ATOM 1009 N N . THR A 1 133 ? -9.754 11.663 -4.523 1.00 87.44 133 THR A N 1
ATOM 1010 C CA . THR A 1 133 ? -10.195 12.513 -5.634 1.00 87.44 133 THR A CA 1
ATOM 1011 C C . THR A 1 133 ? -11.686 12.857 -5.547 1.00 87.44 133 T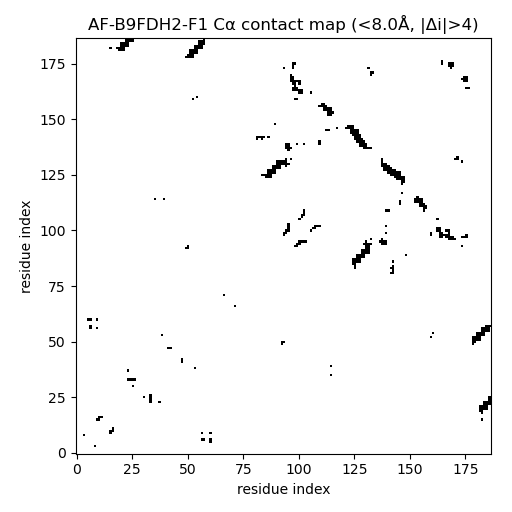HR A C 1
ATOM 1013 O O . THR A 1 133 ? -12.461 12.266 -4.801 1.00 87.44 133 THR A O 1
ATOM 1016 N N . CYS A 1 134 ? -12.112 13.846 -6.336 1.00 86.62 134 CYS A N 1
ATOM 1017 C CA . CYS A 1 134 ? -13.522 14.236 -6.432 1.00 86.62 134 CYS A CA 1
ATOM 1018 C C . CYS A 1 134 ? -14.327 13.353 -7.403 1.00 86.62 134 CYS A C 1
ATOM 1020 O O . CYS A 1 134 ? -15.484 13.666 -7.684 1.00 86.62 134 CYS A O 1
ATOM 1022 N N . ASP A 1 135 ? -13.719 12.306 -7.964 1.00 86.94 135 ASP A N 1
ATOM 1023 C CA . ASP A 1 135 ? -14.381 11.396 -8.891 1.00 86.94 135 ASP A CA 1
ATOM 1024 C C . ASP A 1 135 ? -14.923 10.176 -8.141 1.00 86.94 135 ASP A C 1
ATOM 1026 O O . ASP A 1 135 ? -14.192 9.464 -7.466 1.00 86.94 135 ASP A O 1
ATOM 1030 N N . SER A 1 136 ? -16.213 9.893 -8.311 1.00 87.75 136 SER A N 1
ATOM 1031 C CA . SER A 1 136 ? -16.871 8.716 -7.735 1.00 87.75 136 SER A CA 1
ATOM 1032 C C . SER A 1 136 ? -16.264 7.369 -8.157 1.00 87.75 136 SER A C 1
ATOM 1034 O O . SER A 1 136 ? -16.429 6.382 -7.439 1.00 87.75 136 SER A O 1
ATOM 1036 N N . ILE A 1 137 ? -15.561 7.300 -9.296 1.00 93.69 137 ILE A N 1
ATOM 1037 C CA . ILE A 1 137 ? -14.837 6.087 -9.720 1.00 93.69 137 ILE A CA 1
ATOM 1038 C C . ILE A 1 137 ? -13.640 5.799 -8.807 1.00 93.69 137 ILE A C 1
ATOM 1040 O O . ILE A 1 137 ? -13.199 4.652 -8.738 1.00 93.69 137 ILE A O 1
ATOM 1044 N N . ASP A 1 138 ? -13.165 6.790 -8.046 1.00 93.69 138 ASP A N 1
ATOM 1045 C CA . ASP A 1 138 ? -12.122 6.643 -7.029 1.00 93.69 138 ASP A CA 1
ATOM 1046 C C . ASP A 1 138 ? -12.638 5.954 -5.762 1.00 93.69 138 ASP A C 1
ATOM 1048 O O . ASP A 1 138 ? -12.583 6.459 -4.644 1.00 93.69 138 ASP A O 1
ATOM 1052 N N . THR A 1 139 ? -13.176 4.759 -5.970 1.00 95.12 139 THR A N 1
ATOM 1053 C CA . THR A 1 139 ? -13.682 3.851 -4.954 1.00 95.12 139 THR A CA 1
ATOM 1054 C C . THR A 1 139 ? -12.799 2.608 -4.954 1.00 95.12 139 THR A C 1
ATOM 1056 O O . THR A 1 139 ? -12.751 1.864 -5.932 1.00 95.12 139 THR A O 1
ATOM 1059 N N . VAL A 1 140 ? -12.105 2.368 -3.845 1.00 94.88 140 VAL A N 1
ATOM 1060 C CA . VAL A 1 140 ? -11.134 1.277 -3.683 1.00 94.88 140 VAL A CA 1
ATOM 1061 C C . VAL A 1 140 ? -11.845 -0.047 -3.426 1.00 94.88 140 VAL A C 1
ATOM 1063 O O . VAL A 1 140 ? -11.583 -1.040 -4.095 1.00 94.88 140 VAL A O 1
ATOM 1066 N N . VAL A 1 141 ? -12.770 -0.087 -2.468 1.00 94.56 141 VAL A N 1
ATOM 1067 C CA . VAL A 1 141 ? -13.564 -1.289 -2.177 1.0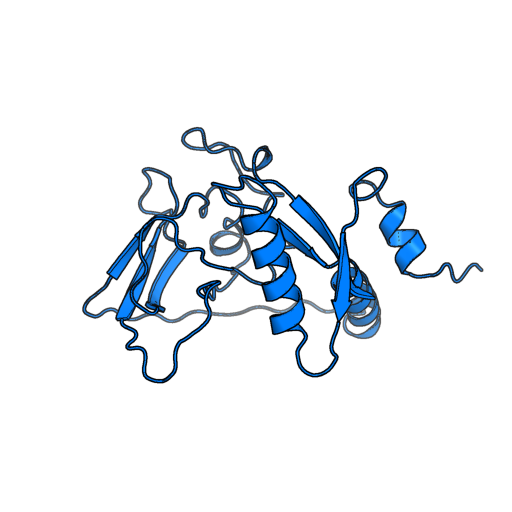0 94.56 141 VAL A CA 1
ATOM 1068 C C . VAL A 1 141 ? -14.947 -0.894 -1.683 1.00 94.56 141 VAL A C 1
ATOM 1070 O O . VAL A 1 141 ? -15.096 0.153 -1.064 1.00 94.56 141 VAL A O 1
ATOM 1073 N N . THR A 1 142 ? -15.953 -1.734 -1.927 1.00 93.00 142 THR A N 1
ATOM 1074 C CA . THR A 1 142 ? -17.324 -1.546 -1.426 1.00 93.00 142 THR A CA 1
ATOM 1075 C C . THR A 1 142 ? -17.804 -2.795 -0.695 1.00 93.00 142 THR A C 1
ATOM 1077 O O . THR A 1 142 ? -17.485 -3.914 -1.098 1.00 93.00 142 THR A O 1
ATOM 1080 N N . GLY A 1 143 ? -18.578 -2.610 0.379 1.00 90.75 143 GLY A N 1
ATOM 1081 C CA . GLY A 1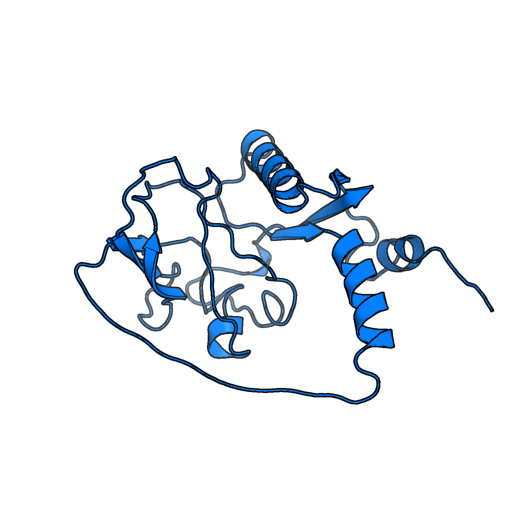 143 ? -19.170 -3.709 1.151 1.00 90.75 143 GLY A CA 1
ATOM 1082 C C . GLY A 1 143 ? -18.155 -4.616 1.857 1.00 90.75 143 GLY A C 1
ATOM 1083 O O . GLY A 1 143 ? -18.474 -5.764 2.160 1.00 90.75 143 GLY A O 1
ATOM 1084 N N . TYR A 1 144 ? -16.935 -4.134 2.098 1.00 92.94 144 TYR A N 1
ATOM 1085 C CA . TYR A 1 144 ? -15.883 -4.907 2.755 1.00 92.94 144 TYR A CA 1
ATOM 1086 C C . TYR A 1 144 ? -16.034 -4.824 4.273 1.00 92.94 144 TYR A C 1
ATOM 1088 O O . TYR A 1 144 ? -16.261 -3.743 4.806 1.00 92.94 144 TYR A O 1
ATOM 1096 N N . GLN A 1 145 ? -15.908 -5.946 4.979 1.00 92.44 145 GLN A N 1
ATOM 1097 C CA . GLN A 1 145 ? -16.025 -5.956 6.437 1.00 92.44 145 GLN A CA 1
ATOM 1098 C C . GLN A 1 145 ? -14.772 -5.351 7.078 1.00 92.44 145 GLN A C 1
ATOM 1100 O O . GLN A 1 145 ? -13.690 -5.932 6.991 1.00 92.44 145 GLN A O 1
ATOM 1105 N N . LEU A 1 146 ? -14.931 -4.205 7.739 1.00 91.56 146 LEU A N 1
ATOM 1106 C CA . LEU A 1 146 ? -13.893 -3.555 8.543 1.00 91.56 146 LEU A CA 1
ATOM 1107 C C . LEU A 1 146 ? -14.417 -3.284 9.954 1.00 91.56 146 LEU A C 1
ATOM 1109 O O . LEU A 1 146 ? -15.623 -3.074 10.112 1.00 91.56 146 LEU A O 1
ATOM 1113 N N . PRO A 1 147 ? -13.548 -3.284 10.978 1.00 92.25 147 PRO A N 1
ATOM 1114 C CA . PRO A 1 147 ? -13.904 -2.678 12.254 1.00 92.25 147 PRO A CA 1
ATOM 1115 C C . PRO A 1 147 ? -14.132 -1.172 12.081 1.00 92.25 147 PRO A C 1
ATOM 1117 O O . PRO A 1 147 ? -13.793 -0.595 11.045 1.00 92.25 147 PRO A O 1
ATOM 1120 N N . GLU A 1 148 ? -14.711 -0.528 13.089 1.00 89.81 148 GLU A N 1
ATOM 1121 C CA . GLU A 1 148 ? -14.853 0.926 13.083 1.00 89.81 148 GLU A CA 1
ATOM 1122 C C . GLU A 1 148 ? -13.474 1.605 13.072 1.00 89.81 148 GLU A C 1
ATOM 1124 O O . GLU A 1 148 ? -12.676 1.433 13.991 1.00 89.81 148 GLU A O 1
ATOM 1129 N N . MET A 1 149 ? -13.201 2.367 12.012 1.00 88.94 149 MET A N 1
ATOM 1130 C CA . MET A 1 149 ? -11.963 3.129 11.835 1.00 88.94 149 MET A CA 1
ATOM 1131 C C . MET A 1 149 ? -12.169 4.599 12.210 1.00 88.94 149 MET A C 1
ATOM 1133 O O . MET A 1 149 ? -13.223 5.175 11.930 1.00 88.94 149 MET A O 1
ATOM 1137 N N . SER A 1 150 ? -11.141 5.220 12.782 1.00 84.75 150 SER A N 1
ATOM 1138 C CA . SER A 1 150 ? -11.073 6.661 13.039 1.00 84.75 150 SER A CA 1
ATOM 1139 C C . SER A 1 150 ? -10.187 7.374 12.019 1.00 84.75 150 SER A C 1
ATOM 1141 O O . SER A 1 150 ? -9.370 6.763 11.329 1.00 84.75 150 SER A O 1
ATOM 1143 N N . VAL A 1 151 ? -10.332 8.698 11.931 1.00 81.31 151 VAL A N 1
ATOM 1144 C CA . VAL A 1 151 ? -9.348 9.537 11.230 1.00 81.31 151 VAL A CA 1
ATOM 1145 C C . VAL A 1 151 ? -7.959 9.259 11.815 1.00 81.31 151 VAL A C 1
ATOM 1147 O O . VAL A 1 151 ? -7.830 9.073 13.023 1.00 81.31 151 VAL A O 1
ATOM 1150 N N . ASP A 1 152 ? -6.952 9.225 10.942 1.00 83.19 152 ASP A N 1
ATOM 1151 C CA . ASP A 1 152 ? -5.551 8.886 11.235 1.00 83.19 152 ASP A CA 1
ATOM 1152 C C . ASP A 1 152 ? -5.255 7.397 11.509 1.00 83.19 152 ASP A C 1
ATOM 1154 O O . ASP A 1 152 ? -4.085 7.028 11.668 1.00 83.19 152 ASP A O 1
ATOM 1158 N N . ASP A 1 153 ? -6.260 6.514 11.490 1.00 84.88 153 ASP A N 1
ATOM 1159 C CA . ASP A 1 153 ? -6.007 5.073 11.461 1.00 84.88 153 ASP A CA 1
ATOM 1160 C C . ASP A 1 153 ? -5.489 4.623 10.087 1.00 84.88 153 ASP A C 1
ATOM 1162 O O . ASP A 1 153 ? -5.886 5.117 9.031 1.00 84.88 153 ASP A O 1
ATOM 1166 N N . TRP A 1 154 ? -4.613 3.619 10.097 1.00 88.31 154 TRP A N 1
ATOM 1167 C CA . TRP A 1 154 ? -3.942 3.140 8.891 1.00 88.31 154 TRP A CA 1
ATOM 1168 C C . TRP A 1 154 ? -4.584 1.867 8.346 1.00 88.31 154 TRP A C 1
ATOM 1170 O O . TRP A 1 154 ? -4.767 0.884 9.072 1.00 88.31 154 TRP A O 1
ATOM 1180 N N . LEU A 1 155 ? -4.822 1.851 7.035 1.00 90.38 155 LEU A N 1
ATOM 1181 C CA . LEU A 1 155 ? -5.120 0.644 6.271 1.00 90.38 155 LEU A CA 1
ATOM 1182 C C . LEU A 1 155 ? -3.865 0.152 5.552 1.00 90.38 155 LEU A C 1
ATOM 1184 O O . LEU A 1 155 ? -3.119 0.927 4.959 1.00 90.38 155 LEU A O 1
ATOM 1188 N N . VAL A 1 156 ? -3.653 -1.160 5.583 1.00 92.31 156 VAL A N 1
ATOM 1189 C CA . VAL A 1 156 ? -2.566 -1.827 4.869 1.00 92.31 156 VAL A CA 1
ATOM 1190 C C . VAL A 1 156 ? -3.138 -2.606 3.691 1.00 92.31 156 VAL A C 1
ATOM 1192 O O . VAL A 1 156 ? -4.084 -3.381 3.852 1.00 92.31 156 VAL A O 1
ATOM 1195 N N . PHE A 1 157 ? -2.527 -2.413 2.524 1.00 92.06 157 PHE A N 1
ATOM 1196 C CA . PHE A 1 157 ? -2.811 -3.140 1.290 1.00 92.06 157 PHE A CA 1
ATOM 1197 C C . PHE A 1 157 ? -1.581 -3.967 0.917 1.00 92.06 157 PHE A C 1
ATOM 1199 O O . PHE A 1 157 ? -0.501 -3.428 0.671 1.00 92.06 157 PHE A O 1
ATOM 1206 N N . ASP A 1 158 ? -1.732 -5.288 0.916 1.00 90.69 158 ASP A N 1
ATOM 1207 C CA . ASP A 1 158 ? -0.640 -6.203 0.589 1.00 90.69 158 ASP A CA 1
ATOM 1208 C C . ASP A 1 158 ? -0.464 -6.365 -0.929 1.00 90.69 158 ASP A C 1
ATOM 1210 O O . ASP A 1 158 ? -1.369 -6.088 -1.715 1.00 90.69 158 ASP A O 1
ATOM 1214 N N . ASP A 1 159 ? 0.708 -6.862 -1.332 1.00 89.19 159 ASP A N 1
ATOM 1215 C CA . ASP A 1 159 ? 1.048 -7.211 -2.720 1.00 89.19 159 ASP A CA 1
ATOM 1216 C C . ASP A 1 159 ? 1.037 -6.031 -3.722 1.00 89.19 159 ASP A C 1
ATOM 1218 O O . ASP A 1 159 ? 0.979 -6.220 -4.935 1.00 89.19 159 ASP A O 1
ATOM 1222 N N . MET A 1 160 ? 1.219 -4.802 -3.226 1.00 88.69 160 MET A N 1
ATOM 1223 C CA . MET A 1 160 ? 1.189 -3.542 -3.992 1.00 88.69 160 MET A CA 1
ATOM 1224 C C . MET A 1 160 ? 2.482 -3.219 -4.778 1.00 88.69 160 MET A C 1
ATOM 1226 O O . MET A 1 160 ? 2.942 -2.077 -4.824 1.00 88.69 160 MET A O 1
ATOM 1230 N N . GLY A 1 161 ? 3.106 -4.229 -5.393 1.00 84.62 161 GLY A N 1
ATOM 1231 C CA . GLY A 1 161 ? 4.409 -4.088 -6.065 1.00 84.62 161 GLY A CA 1
ATOM 1232 C C . GLY A 1 161 ? 4.382 -3.967 -7.594 1.00 84.62 161 GLY A C 1
ATOM 1233 O O . GLY A 1 161 ? 5.290 -3.366 -8.166 1.00 84.62 161 GLY A O 1
ATOM 1234 N N . ALA A 1 162 ? 3.391 -4.555 -8.268 1.00 84.88 162 ALA A N 1
ATOM 1235 C CA . ALA A 1 162 ? 3.323 -4.626 -9.731 1.00 84.88 162 ALA A CA 1
ATOM 1236 C C . ALA A 1 162 ? 2.153 -3.794 -10.264 1.00 84.88 162 ALA A C 1
ATOM 1238 O O . ALA A 1 162 ? 1.065 -3.853 -9.707 1.00 84.88 162 ALA A O 1
ATOM 1239 N N . TYR A 1 163 ? 2.396 -3.023 -11.333 1.00 86.81 163 TYR A N 1
ATOM 1240 C CA . TYR A 1 163 ? 1.392 -2.169 -11.990 1.00 86.81 163 TYR A CA 1
ATOM 1241 C C . TYR A 1 163 ? 0.651 -1.218 -11.034 1.00 86.81 163 TYR A C 1
ATOM 1243 O O . TYR A 1 163 ? -0.493 -0.855 -11.268 1.00 86.81 163 TYR A O 1
ATOM 1251 N N . THR A 1 164 ? 1.333 -0.794 -9.966 1.00 88.25 164 THR A N 1
ATOM 1252 C CA . THR A 1 164 ? 0.844 0.187 -8.995 1.00 88.25 164 THR A CA 1
ATOM 1253 C C . THR A 1 164 ? 1.351 1.577 -9.374 1.00 88.25 164 THR A C 1
ATOM 1255 O O . THR A 1 164 ? 0.908 2.159 -10.361 1.00 88.25 164 THR A O 1
ATOM 1258 N N . THR A 1 165 ? 2.363 2.104 -8.689 1.00 88.25 165 THR A N 1
ATOM 1259 C CA . THR A 1 165 ? 2.900 3.457 -8.920 1.00 88.25 165 THR A CA 1
ATOM 1260 C C . THR A 1 165 ? 3.333 3.720 -10.366 1.00 88.25 165 THR A C 1
ATOM 1262 O O . THR A 1 165 ? 3.267 4.858 -10.821 1.00 88.25 165 THR A O 1
ATOM 1265 N N . ALA A 1 166 ? 3.717 2.677 -11.111 1.00 87.94 166 ALA A N 1
ATOM 1266 C CA . ALA A 1 166 ? 4.148 2.762 -12.508 1.00 87.94 166 ALA A CA 1
ATOM 1267 C C . ALA A 1 166 ? 3.085 3.320 -13.475 1.00 87.94 166 ALA A C 1
ATOM 1269 O O . ALA A 1 166 ? 3.452 3.855 -14.518 1.00 87.94 166 ALA A O 1
ATOM 1270 N N . ALA A 1 167 ? 1.799 3.193 -13.144 1.00 87.19 167 ALA A N 1
ATOM 1271 C CA . ALA A 1 167 ? 0.683 3.706 -13.943 1.00 87.19 167 ALA A CA 1
ATOM 1272 C C . ALA A 1 167 ? -0.113 4.807 -13.214 1.00 87.19 167 ALA A C 1
ATOM 1274 O O . ALA A 1 167 ? -1.186 5.205 -13.664 1.00 87.19 167 ALA A O 1
ATOM 1275 N N . GLY A 1 168 ? 0.417 5.312 -12.096 1.00 87.44 168 GLY A N 1
ATOM 1276 C CA . GLY A 1 168 ? -0.207 6.382 -11.330 1.00 87.44 168 GLY A CA 1
ATOM 1277 C C . GLY A 1 168 ? -0.161 7.733 -12.045 1.00 87.44 168 GLY A C 1
ATOM 1278 O O . GLY A 1 168 ? 0.765 8.026 -12.803 1.00 87.44 168 GLY A O 1
ATOM 1279 N N . SER A 1 169 ? -1.154 8.572 -11.766 1.00 89.31 169 SER A N 1
ATOM 1280 C CA . SER A 1 169 ? -1.272 9.925 -12.312 1.00 89.31 169 SER A CA 1
ATOM 1281 C C . SER A 1 169 ? -1.048 10.995 -11.235 1.00 89.31 169 SER A C 1
ATOM 1283 O O . SER A 1 169 ? -0.752 10.686 -10.082 1.00 89.31 169 SER A O 1
ATOM 1285 N N . SER A 1 170 ? -1.211 12.261 -11.625 1.00 89.44 170 SER A N 1
ATOM 1286 C CA . SER A 1 170 ? -1.306 13.403 -10.702 1.00 89.44 170 SER A CA 1
ATOM 1287 C C . SER A 1 170 ? -2.689 14.063 -10.770 1.00 89.44 170 SER A C 1
ATOM 1289 O O . SER A 1 170 ? -2.813 15.282 -10.626 1.00 89.44 170 SER A O 1
ATOM 1291 N N . PHE A 1 171 ? -3.731 13.281 -11.075 1.00 86.69 171 PHE A N 1
ATOM 1292 C CA . PHE A 1 171 ? -5.108 13.770 -11.140 1.00 86.69 171 PHE A CA 1
ATOM 1293 C C . PHE A 1 171 ? -5.536 14.387 -9.794 1.00 86.69 171 PHE A C 1
ATOM 1295 O O . PHE A 1 171 ? -5.095 13.954 -8.731 1.00 86.69 171 PHE A O 1
ATOM 1302 N N . ASN A 1 172 ? -6.321 15.468 -9.838 1.00 84.69 172 ASN A N 1
ATOM 1303 C CA . ASN A 1 172 ? -6.649 16.328 -8.688 1.00 84.69 172 ASN A CA 1
ATOM 1304 C C . ASN A 1 172 ? -5.444 16.873 -7.882 1.00 84.69 172 ASN A C 1
ATOM 1306 O O . ASN A 1 172 ? -5.629 17.416 -6.797 1.00 84.69 172 ASN A O 1
ATOM 1310 N N . GLY A 1 173 ? -4.220 16.792 -8.418 1.00 83.44 173 GLY A N 1
ATOM 1311 C CA . GLY A 1 173 ? -3.006 17.273 -7.753 1.00 83.44 173 GLY A CA 1
ATOM 1312 C C . GLY A 1 173 ? -2.361 16.273 -6.787 1.00 83.44 173 GLY A C 1
ATOM 1313 O O . GLY A 1 173 ? -1.359 16.615 -6.160 1.00 83.44 173 GLY A O 1
ATOM 1314 N N . PHE A 1 174 ? -2.872 15.042 -6.690 1.00 83.50 174 PHE A N 1
ATOM 1315 C CA . PHE A 1 174 ? -2.315 13.990 -5.833 1.00 83.50 174 PHE A CA 1
ATOM 1316 C C . PHE A 1 174 ? -1.273 13.170 -6.603 1.00 83.50 174 PHE A C 1
ATOM 1318 O O . PHE A 1 174 ? -1.609 12.251 -7.342 1.00 83.50 174 PHE A O 1
ATOM 1325 N N . ALA A 1 175 ? 0.005 13.538 -6.487 1.00 77.00 175 ALA A N 1
ATOM 1326 C CA . ALA A 1 175 ? 1.075 12.910 -7.263 1.00 77.00 175 ALA A CA 1
ATOM 1327 C C . ALA A 1 175 ? 1.599 11.619 -6.612 1.00 77.00 175 ALA A C 1
ATOM 1329 O O . ALA A 1 175 ? 2.161 11.653 -5.515 1.00 77.00 175 ALA A O 1
ATOM 1330 N N . THR A 1 176 ? 1.557 10.497 -7.337 1.00 73.50 176 THR A N 1
ATOM 1331 C CA . THR A 1 176 ? 2.126 9.215 -6.870 1.00 73.50 176 THR A CA 1
ATOM 1332 C C . THR A 1 176 ? 3.625 9.260 -6.600 1.00 73.50 176 THR A C 1
ATOM 1334 O O . THR A 1 176 ? 4.123 8.525 -5.750 1.00 73.50 176 THR A O 1
ATOM 1337 N N . SER A 1 177 ? 4.363 10.148 -7.271 1.00 73.81 177 SER A N 1
ATOM 1338 C CA . SER A 1 177 ? 5.795 10.348 -7.027 1.00 73.81 177 SER A CA 1
ATOM 1339 C C . SER A 1 177 ? 6.109 10.904 -5.634 1.00 73.81 177 SER A C 1
ATOM 1341 O O . SER A 1 177 ? 7.260 10.833 -5.209 1.00 73.81 177 SER A O 1
ATOM 1343 N N . ALA A 1 178 ? 5.122 11.479 -4.938 1.00 73.44 178 ALA A N 1
ATOM 1344 C CA . ALA A 1 178 ? 5.269 11.958 -3.565 1.00 73.44 178 ALA A CA 1
ATOM 1345 C C . ALA A 1 178 ? 5.122 10.834 -2.520 1.00 73.44 178 ALA A C 1
ATOM 1347 O O . ALA A 1 178 ? 5.458 11.038 -1.355 1.00 73.44 178 ALA A O 1
ATOM 1348 N N . ILE A 1 179 ? 4.658 9.645 -2.926 1.00 80.25 179 ILE A N 1
ATOM 1349 C CA . ILE A 1 179 ? 4.465 8.503 -2.032 1.00 80.25 179 ILE A CA 1
ATOM 1350 C C . ILE A 1 179 ? 5.824 7.865 -1.735 1.00 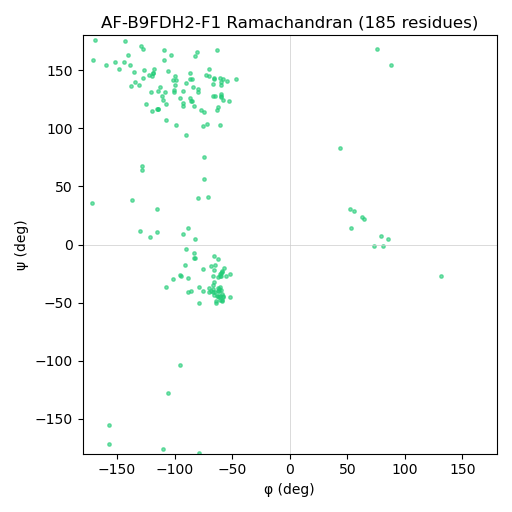80.25 179 ILE A C 1
ATOM 1352 O O . ILE A 1 179 ? 6.501 7.317 -2.611 1.00 80.25 179 ILE A O 1
ATOM 1356 N N . ASN A 1 180 ? 6.233 7.914 -0.469 1.00 84.19 180 ASN A N 1
ATOM 1357 C CA . ASN A 1 180 ? 7.532 7.397 -0.050 1.00 84.19 180 ASN A CA 1
ATOM 1358 C C . ASN A 1 180 ? 7.610 5.875 -0.218 1.00 84.19 180 ASN A C 1
ATOM 1360 O O . ASN A 1 180 ? 6.648 5.156 0.030 1.00 84.19 180 ASN A O 1
ATOM 1364 N N . THR A 1 181 ? 8.778 5.367 -0.614 1.00 84.62 181 THR A N 1
ATOM 1365 C CA . THR A 1 181 ? 9.053 3.922 -0.674 1.00 84.62 181 THR A CA 1
ATOM 1366 C C . THR A 1 181 ? 10.217 3.582 0.245 1.00 84.62 181 THR A C 1
ATOM 1368 O O . THR A 1 181 ? 11.356 3.984 -0.009 1.00 84.62 181 THR A O 1
ATOM 1371 N N . TYR A 1 182 ? 9.938 2.806 1.287 1.00 85.50 182 TYR A N 1
ATOM 1372 C CA . TYR A 1 182 ? 10.925 2.273 2.214 1.00 85.50 182 TYR A CA 1
ATOM 1373 C C . TYR A 1 182 ? 11.373 0.893 1.739 1.00 85.50 182 TYR A C 1
ATOM 1375 O O . TYR A 1 182 ? 10.565 -0.022 1.585 1.00 85.50 182 TYR A O 1
ATOM 1383 N N . LEU A 1 183 ? 12.676 0.738 1.504 1.00 87.12 183 LEU A N 1
ATOM 1384 C CA . LEU A 1 183 ? 13.260 -0.557 1.177 1.00 87.12 183 LEU A CA 1
ATOM 1385 C C . LEU A 1 183 ? 13.613 -1.278 2.470 1.00 87.12 183 LEU A C 1
ATOM 1387 O O . LEU A 1 183 ? 14.348 -0.738 3.297 1.00 87.12 183 LEU A O 1
ATOM 1391 N N . ALA A 1 184 ? 13.123 -2.499 2.625 1.00 84.94 184 ALA A N 1
ATOM 1392 C CA . ALA A 1 184 ? 13.405 -3.346 3.768 1.00 84.94 184 ALA A CA 1
ATOM 1393 C C . ALA A 1 184 ? 14.027 -4.663 3.305 1.00 84.94 184 ALA A C 1
ATOM 1395 O O . ALA A 1 184 ? 13.694 -5.185 2.244 1.00 84.94 184 ALA A O 1
ATOM 1396 N N . TYR A 1 185 ? 14.936 -5.216 4.094 1.00 84.25 185 TYR A N 1
ATOM 1397 C CA . TYR A 1 185 ? 15.509 -6.530 3.861 1.00 84.25 185 TYR A CA 1
ATOM 1398 C C . TYR A 1 185 ? 15.315 -7.395 5.099 1.00 84.25 185 TYR A C 1
ATOM 1400 O O . TYR A 1 185 ? 15.791 -7.058 6.187 1.00 84.25 185 TYR A O 1
ATOM 1408 N N . SER A 1 186 ? 14.616 -8.513 4.909 1.00 80.06 186 SER A N 1
ATOM 1409 C CA . SER A 1 186 ? 14.451 -9.520 5.946 1.00 80.06 186 SER A CA 1
ATOM 1410 C C . SER A 1 186 ? 15.662 -10.453 5.965 1.00 80.06 186 SER A C 1
ATOM 1412 O O . SER A 1 186 ? 15.913 -11.131 4.963 1.00 80.06 186 SER A O 1
ATOM 1414 N N . SER A 1 187 ? 16.387 -10.500 7.082 1.00 67.31 187 SER A N 1
ATOM 1415 C CA . SER A 1 187 ? 17.449 -11.490 7.333 1.00 67.31 187 SER A CA 1
ATOM 1416 C C . SER A 1 187 ? 16.923 -12.708 8.074 1.00 67.31 187 SER A C 1
ATOM 1418 O O . SER A 1 187 ? 16.137 -12.481 9.028 1.00 67.31 187 SER A O 1
#

Mean predicted aligned error: 9.79 Å

Foldseek 3Di:
DDPDPLVVVVCPDPPNPPDDAAEWAADPVPRVVRVLVVVVCCVVVPVDQAAAAEDAVVVVSVVVVVCVPPCPPDDDDDDDDDDDDDEAEEEHAAFCLAQLVCVVVVVDDWDKAWSVHDDVPAAWFQYWYAYDDPDPVRTNDGGHTDGDDDPSTDIDTPPSDPPGRVNHDCPVNRHNVPHYYHHYYHD

Organism: Oryza sativa subsp. japonica (NCBI:txid39947)

Secondary structure (DSSP, 8-state):
-----HHHHHHTSTTTTTS-EEEEPPPTT-HHHHHHHHHHHHHHHS---S-EEEEEHHHHHHHHHHHHHH-SS-----------SS-EEEE-S--TTTGGGHHHHS------EETT-PPTT---EEEEEE-SSS-TT-EEEEEEEEPPPPTTPPEE-TTTTSSSGGG---GGG--GGGSEEEEEEE-

Sequence (187 aa):
MAGGRPLESVLVAPGVKGKKVLAFKRDGLKKNEAVTGLIHDIVASSSARSAFHVLDLAKVVDLYAGWRRALPGVRPFYAVNARRGDVREYWIDDGVYGSLNCILLDSYVPRPRPLAGARPGEETHASTVFGPTCDSIDTVVTGYQLPEMSVDDWLVFDDMGAYTTAAGSSFNGFATSAINTYLAYSS

Nearest PDB structures (foldseek):
  1f3t-assembly1_B  TM=9.585E-01  e=3.204E-11  Trypanosoma brucei
  1f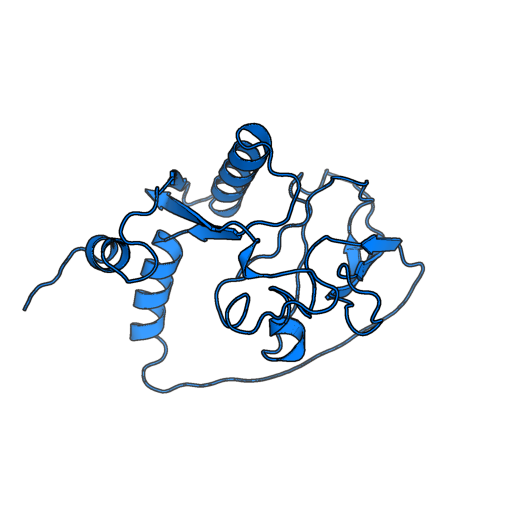3t-assembly1_A  TM=9.343E-01  e=5.643E-11  Trypanosoma brucei
  7s3g-assembly1_B  TM=9.576E-01  e=1.059E-10  Homo sapiens
  2oo0-assembly1_B  TM=9.654E-01  e=1.450E-10  Homo sapiens
  1f3t-assembly2_C  TM=9.225E-01  e=5.643E-11  Trypanosoma bruce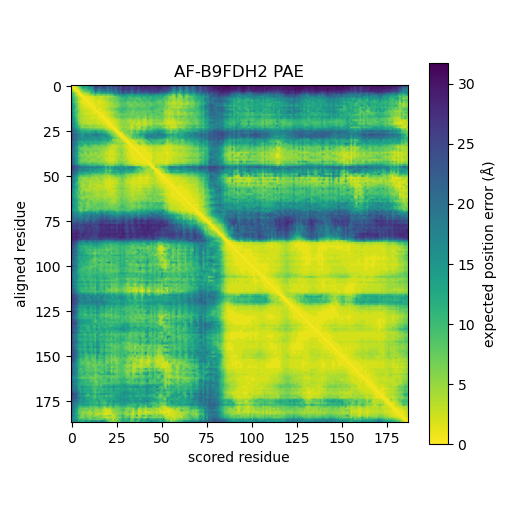i

Radius of gyration: 18.0 Å; Cα contacts (8 Å, |Δi|>4): 263; chains: 1; bounding box: 56×40×40 Å

InterPro domains:
  IPR002433 Ornithine decarboxylase [PTHR11482] (87-183)
  IPR009006 Alanine racemase/group IV decarboxylase, C-terminal [G3DSA:2.40.37.10] (44-186)
  IPR009006 Alanine racemase/group IV decarboxylase, C-terminal [SSF50621] (83-176)
  IPR022643 Orn/DAP/Arg decarboxylase 2, C-terminal [PF00278] (85-161)

pLDDT: mean 79.29, std 16.15, range [24.92, 95.19]

Solvent-accessible surface area (backbone atoms only — not comparable to full-atom values): 11590 Å² total; per-residue (Å²): 134,83,89,67,58,70,61,62,62,52,50,66,30,97,89,41,52,93,57,78,68,44,80,47,67,59,44,93,91,41,50,69,58,40,54,49,52,52,50,52,50,46,52,72,74,38,93,62,86,65,66,66,46,78,44,52,52,46,58,51,48,53,47,53,58,46,45,71,70,73,49,86,83,74,85,92,87,92,91,90,90,89,70,88,76,80,66,46,81,46,74,40,86,57,20,42,59,13,46,45,25,19,46,81,76,66,66,49,78,81,65,73,40,56,68,91,54,87,59,92,88,63,65,64,40,33,21,30,37,28,17,68,56,95,49,84,81,26,52,68,47,70,50,42,77,37,57,92,78,58,90,92,62,54,72,42,67,78,87,75,79,68,64,10,63,87,72,32,36,51,65,94,72,52,47,41,87,75,46,48,73,47,41,28,39,58,94